Protein AF-A0A956G8F3-F1 (afdb_monomer_lite)

Sequence (338 aa):
MRAVVGALAVAALALSSACKHEGAAQAPGPGAAATKRTAAPTRKPQSSPAEPPKPSYRISAHESAAAALRAVLAAHPDVRVLGFGEYHQKKGAAKVTSAIKRFTSALLPLVNARASDLIVETWVSTGACGKTEQRVAKVVRKTTKRPVTTENEVVTLIKRADKLHVRPHILKMTCKDYEHVRPKGKVDFARFLKLTGDQLLAKIVAVRKDRDALRAKLANAKGNKAARMRAILARKQLVLVYGGALHNDRAPSKEFAAYAYGPRASKAAGEGRYVEVDLFVPEYIEEKGSLVSEEGWFAEFRRRASAQQALLIRRGPGSYAIVFRRSAKKVAPKTGKP

pLDDT: mean 83.39, std 23.31, range [25.03, 98.88]

Radius of gyration: 24.87 Å; chains: 1; bounding box: 90×61×66 Å

Secondary structure (DSSP, 8-state):
--------------------------------------PPP-------PPPPPPPS-EEEEES-HHHHHHHHHHH-TT-SEEEEEE-PPPTTS-SS--HHHHIIIIIHHHHTTTEEEEEEEEE---STTTHHHHHHHHHHHHHH---HHHHHHHHHHHHHHHHTT-EEEEE---HHHHHHT-GGGS--HHHHHHHHHHHHHHHHHHHHHHHHHHHHHHHS--SHHHHHHHHHHHH--EEEEEEEHHHH-SS--TTTTTT--HHHHHHHH-TT-EEEEEEE-HHHHTSTT-GGGGSTTHHHHHHH--SS-EEEEEEETTEEEEEPPPPPP---------

Foldseek 3Di:
DDDDPDDDDDDDDDDDDDDDDDDDDDDDDDDDDDDDDDDDDDDDPPDDPPDPPDALKDKDWAQFLQRLVVVLCVVQVQALEEEEAEDADAPVFDPDDGLLNCCLPRPCLSCLQQAQAEEELAEGDPCPLPVLVVVQVVVCCVVRRHDPVVVVSSVVSCVSCVVSNHHYDYFYADNVLSCQCQDPNHGNVVSVLLVSLVRLLVVLLVVLVVLVVLLVVLVPDDDDVSVVVNVSSVRHSHYYYYYHLLQCDLDDDPVSVSNHCNVVSCVSLDPSHYAYEYEYELRSCPDPPRPNCVDPCNVVCVVPAAQRIWMWMGSHRRYIYIYGHHDPDPPDPPPPDD

Structure (mmCIF, N/CA/C/O backbone):
data_AF-A0A956G8F3-F1
#
_entry.id   AF-A0A956G8F3-F1
#
loop_
_atom_site.group_PDB
_atom_site.id
_atom_site.type_symbol
_atom_site.label_atom_id
_atom_site.label_alt_id
_atom_site.label_comp_id
_atom_site.label_asym_id
_atom_site.label_entity_id
_atom_site.label_seq_id
_atom_site.pdbx_PDB_ins_code
_atom_site.Cartn_x
_atom_site.Cartn_y
_atom_site.Cartn_z
_atom_site.occupancy
_atom_site.B_iso_or_equiv
_atom_site.auth_seq_id
_atom_site.auth_comp_id
_atom_site.auth_asym_id
_atom_site.auth_atom_id
_atom_site.pdbx_PDB_model_num
ATOM 1 N N . MET A 1 1 ? 28.948 0.785 -5.163 1.00 33.12 1 MET A N 1
ATOM 2 C CA . MET A 1 1 ? 28.178 1.811 -4.424 1.00 33.12 1 MET A C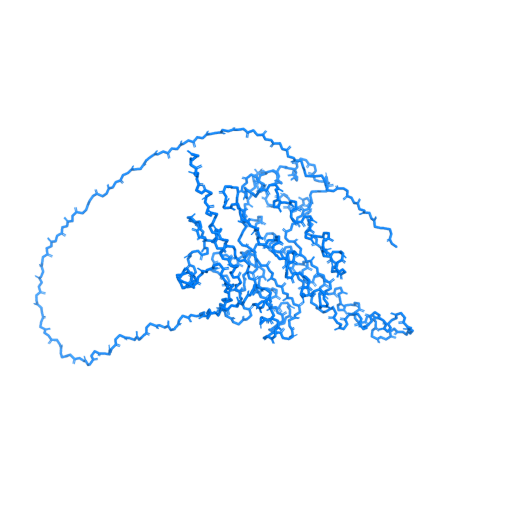A 1
ATOM 3 C C . MET A 1 1 ? 27.934 1.279 -3.023 1.00 33.12 1 MET A C 1
ATOM 5 O O . MET A 1 1 ? 27.190 0.319 -2.880 1.00 33.12 1 MET A O 1
ATOM 9 N N . ARG A 1 2 ? 28.661 1.806 -2.031 1.00 25.75 2 ARG A N 1
ATOM 10 C CA . ARG A 1 2 ? 28.587 1.377 -0.628 1.00 25.75 2 ARG A CA 1
ATOM 11 C C . ARG A 1 2 ? 27.232 1.793 -0.042 1.00 25.75 2 ARG A C 1
ATOM 13 O O . ARG A 1 2 ? 26.853 2.956 -0.147 1.00 25.75 2 ARG A O 1
ATOM 20 N N . ALA A 1 3 ? 26.496 0.833 0.511 1.00 26.59 3 ALA A N 1
ATOM 21 C CA . ALA A 1 3 ? 25.229 1.063 1.190 1.00 26.59 3 ALA A CA 1
ATOM 22 C C . ALA A 1 3 ? 25.504 1.624 2.591 1.00 26.59 3 ALA A C 1
ATOM 24 O O . ALA A 1 3 ? 26.092 0.946 3.428 1.00 26.59 3 ALA A O 1
ATOM 25 N N . VAL A 1 4 ? 25.079 2.861 2.840 1.00 26.20 4 VAL A N 1
ATOM 26 C CA . VAL A 1 4 ? 24.996 3.417 4.193 1.00 26.20 4 VAL A CA 1
ATOM 27 C C . VAL A 1 4 ? 23.716 2.864 4.817 1.00 26.20 4 VAL A C 1
ATOM 29 O O . VAL A 1 4 ? 22.618 3.348 4.547 1.00 26.20 4 VAL A O 1
ATOM 32 N N . VAL A 1 5 ? 23.849 1.798 5.603 1.00 28.44 5 VAL A N 1
ATOM 33 C CA . VAL A 1 5 ? 22.778 1.283 6.462 1.00 28.44 5 VAL A CA 1
ATOM 34 C C . VAL A 1 5 ? 22.802 2.114 7.744 1.00 28.44 5 VAL A C 1
ATOM 36 O O . VAL A 1 5 ? 23.523 1.803 8.685 1.00 28.44 5 VAL A O 1
ATOM 39 N N . GLY A 1 6 ? 22.063 3.224 7.754 1.00 25.39 6 GLY A N 1
ATOM 40 C CA . GLY A 1 6 ? 21.836 4.016 8.963 1.00 25.39 6 GLY A CA 1
ATOM 41 C C . GLY A 1 6 ? 20.879 3.285 9.906 1.00 25.39 6 GLY A C 1
ATOM 42 O O . GLY A 1 6 ? 19.808 2.843 9.486 1.00 25.39 6 GLY A O 1
ATOM 43 N N . ALA A 1 7 ? 21.275 3.137 11.169 1.00 25.70 7 ALA A N 1
ATOM 44 C CA . ALA A 1 7 ? 20.473 2.520 12.216 1.00 25.70 7 ALA A CA 1
ATOM 45 C C . ALA A 1 7 ? 19.149 3.284 12.422 1.00 25.70 7 ALA A C 1
ATOM 47 O O . ALA A 1 7 ? 19.148 4.476 12.724 1.00 25.70 7 ALA A O 1
ATOM 48 N N . LEU A 1 8 ? 18.012 2.594 12.274 1.00 28.05 8 LEU A N 1
ATOM 49 C CA . LEU A 1 8 ? 16.710 3.106 12.705 1.00 28.05 8 LEU A CA 1
ATOM 50 C C . LEU A 1 8 ? 16.617 2.994 14.232 1.00 28.05 8 LEU A C 1
ATOM 52 O O . LEU A 1 8 ? 16.420 1.899 14.757 1.00 28.05 8 LEU A O 1
ATOM 56 N N . ALA A 1 9 ? 16.720 4.119 14.935 1.00 25.03 9 ALA A N 1
ATOM 57 C CA . ALA A 1 9 ? 16.371 4.211 16.347 1.00 25.03 9 ALA A CA 1
ATOM 58 C C . ALA A 1 9 ? 14.919 4.699 16.485 1.00 25.03 9 ALA A C 1
ATOM 60 O O . ALA A 1 9 ? 14.602 5.842 16.156 1.00 25.03 9 ALA A O 1
ATOM 61 N N . VAL A 1 10 ? 14.028 3.834 16.978 1.00 30.06 10 VAL A N 1
ATOM 62 C CA . VAL A 1 10 ? 12.671 4.211 17.404 1.00 30.06 10 VAL A CA 1
ATOM 63 C C . VAL A 1 10 ? 12.701 4.382 18.922 1.00 30.06 10 VAL A C 1
ATOM 65 O O . VAL A 1 10 ? 12.785 3.405 19.660 1.00 30.06 10 VAL A O 1
ATOM 68 N N . ALA A 1 11 ? 12.671 5.628 19.397 1.00 28.22 11 ALA A N 1
ATOM 69 C CA . ALA A 1 11 ? 12.662 5.930 20.827 1.00 28.22 11 ALA A CA 1
ATOM 70 C C . ALA A 1 11 ? 11.240 5.812 21.412 1.00 28.22 11 ALA A C 1
ATOM 72 O O . ALA A 1 11 ? 10.335 6.580 21.060 1.00 28.22 11 ALA A O 1
ATOM 73 N N . ALA A 1 12 ? 11.063 4.863 22.335 1.00 25.83 12 ALA A N 1
ATOM 74 C CA . ALA A 1 12 ? 9.871 4.687 23.157 1.00 25.83 12 ALA A CA 1
ATOM 75 C C . ALA A 1 12 ? 10.047 5.391 24.514 1.00 25.83 12 ALA A C 1
ATOM 77 O O . ALA A 1 12 ? 11.052 5.194 25.185 1.00 25.83 12 ALA A O 1
ATOM 78 N N . LEU A 1 13 ? 9.053 6.178 24.938 1.00 26.88 13 LEU A N 1
ATOM 79 C CA . LEU A 1 13 ? 8.904 6.603 26.333 1.00 26.88 13 LEU A CA 1
ATOM 80 C C . LEU A 1 13 ? 7.419 6.651 26.706 1.00 26.88 13 LEU A C 1
ATOM 82 O O . LEU A 1 13 ? 6.597 7.231 25.988 1.00 26.88 13 LEU A O 1
ATOM 86 N N . ALA A 1 14 ? 7.115 5.987 27.820 1.00 25.67 14 ALA A N 1
ATOM 87 C CA . ALA A 1 14 ? 5.819 5.869 28.473 1.00 25.67 14 ALA A CA 1
ATOM 88 C C . ALA A 1 14 ? 5.569 7.042 29.434 1.00 25.67 14 ALA A C 1
ATOM 90 O O . ALA A 1 14 ? 6.533 7.590 29.955 1.00 25.67 14 ALA A O 1
ATOM 91 N N . LEU A 1 15 ? 4.294 7.398 29.655 1.00 26.00 15 LEU A N 1
ATOM 92 C CA . LEU A 1 15 ? 3.683 7.828 30.932 1.00 26.00 15 LEU A CA 1
ATOM 93 C C . LEU A 1 15 ? 2.222 8.287 30.716 1.00 26.00 15 LEU A C 1
ATOM 95 O O . LEU A 1 15 ? 1.750 8.417 29.584 1.00 26.00 15 LEU A O 1
ATOM 99 N N . SER A 1 16 ? 1.516 8.431 31.832 1.00 25.23 16 SER A N 1
ATOM 100 C CA . SER A 1 16 ? 0.168 7.928 32.128 1.00 25.23 16 SER A CA 1
ATOM 101 C C . SER A 1 16 ? -0.921 9.007 32.251 1.00 25.23 16 SER A C 1
ATOM 103 O O . SER A 1 16 ? -0.603 10.183 32.376 1.00 25.23 16 SER A O 1
ATOM 105 N N . SER A 1 17 ? -2.178 8.534 32.339 1.00 26.34 17 SER A N 1
ATOM 106 C CA . SER A 1 17 ? -3.396 9.201 32.863 1.00 26.34 17 SER A CA 1
ATOM 107 C C . SER A 1 17 ? -3.917 10.437 32.122 1.00 26.34 17 SER A C 1
ATOM 109 O O . SER A 1 17 ? -3.195 11.110 31.402 1.00 26.34 17 SER A O 1
ATOM 111 N N . ALA A 1 18 ? -5.163 10.872 32.273 1.00 26.77 18 ALA A N 1
ATOM 112 C CA . ALA A 1 18 ? -6.496 10.308 32.513 1.00 26.77 18 ALA A CA 1
ATOM 113 C C . ALA A 1 18 ? -7.410 11.547 32.402 1.00 26.77 18 ALA A C 1
ATOM 115 O O . ALA A 1 18 ? -6.983 12.614 32.826 1.00 26.77 18 ALA A O 1
ATOM 116 N N . CYS A 1 19 ? -8.607 11.441 31.823 1.00 26.59 19 CYS A N 1
ATOM 117 C CA . CYS A 1 19 ? -9.780 12.217 32.249 1.00 26.59 19 CYS A CA 1
ATOM 118 C C . CYS A 1 19 ? -11.020 11.742 31.488 1.00 26.59 19 CYS A C 1
ATOM 120 O O . CYS A 1 19 ? -11.014 11.604 30.263 1.00 26.59 19 CYS A O 1
ATOM 122 N N . LYS A 1 20 ? -12.048 11.449 32.281 1.00 28.28 20 LYS A N 1
ATOM 123 C CA . LYS A 1 20 ? -13.424 11.117 31.915 1.00 28.28 20 LYS A CA 1
ATOM 124 C C . LYS A 1 20 ? -14.200 12.403 31.605 1.00 28.28 20 LYS A C 1
ATOM 126 O O . LYS A 1 20 ? -13.849 13.445 32.144 1.00 28.28 20 LYS A O 1
ATOM 131 N N . HIS A 1 21 ? -15.287 12.284 30.843 1.00 29.56 21 HIS A N 1
ATOM 132 C CA . HIS A 1 21 ? -16.558 12.931 31.189 1.00 29.56 21 HIS A CA 1
ATOM 133 C C . HIS A 1 21 ? -17.749 12.218 30.515 1.00 29.56 21 HIS A C 1
ATOM 135 O O . HIS A 1 21 ? -17.788 12.070 29.294 1.00 29.56 21 HIS A O 1
ATOM 141 N N . GLU A 1 22 ? -18.671 11.745 31.361 1.00 26.67 22 GLU A N 1
ATOM 142 C CA . GLU A 1 22 ? -20.114 11.492 31.143 1.00 26.67 22 GLU A CA 1
ATOM 143 C C . GLU A 1 22 ? -20.870 12.850 31.091 1.00 26.67 22 GLU A C 1
ATOM 145 O O . GLU A 1 22 ? -20.273 13.856 31.471 1.00 26.67 22 GLU A O 1
ATOM 150 N N . GLY A 1 23 ? -22.132 13.031 30.666 1.00 27.61 23 GLY A N 1
ATOM 151 C CA . GLY A 1 23 ? -23.282 12.157 30.357 1.00 27.61 23 GLY A CA 1
ATOM 152 C C . GLY A 1 23 ? -24.266 12.851 29.369 1.00 27.61 23 GLY A C 1
ATOM 153 O O . GLY A 1 23 ? -23.994 13.967 28.939 1.00 27.61 23 GLY A O 1
ATOM 154 N N . ALA A 1 24 ? -25.219 12.125 28.753 1.00 27.94 24 ALA A N 1
ATOM 155 C CA . ALA A 1 24 ? -26.674 12.036 29.067 1.00 27.94 24 ALA A CA 1
ATOM 156 C C . ALA A 1 24 ? -27.443 13.386 28.936 1.00 27.94 24 ALA A C 1
ATOM 158 O O . ALA A 1 24 ? -26.951 14.394 29.412 1.00 27.94 24 ALA A O 1
ATOM 159 N N . ALA A 1 25 ? -28.629 13.529 28.319 1.00 29.95 25 ALA A N 1
ATOM 160 C CA . ALA A 1 25 ? -29.829 12.684 28.351 1.00 29.95 25 ALA A CA 1
ATOM 161 C C . ALA A 1 25 ? -30.845 12.981 27.199 1.00 29.95 25 ALA A C 1
ATOM 163 O O . ALA A 1 25 ? -30.563 13.737 26.274 1.00 29.95 25 ALA A O 1
ATOM 164 N N . GLN A 1 26 ? -31.998 12.302 27.283 1.00 28.11 26 GLN A N 1
ATOM 165 C CA . GLN A 1 26 ? -33.061 11.998 26.307 1.00 28.11 26 GLN A CA 1
ATOM 166 C C . GLN A 1 26 ? -34.172 13.059 26.093 1.00 28.11 26 GLN A C 1
ATOM 168 O O . GLN A 1 26 ? -34.247 14.061 26.793 1.00 28.11 26 GLN A O 1
ATOM 173 N N . ALA A 1 27 ? -35.028 12.746 25.103 1.00 35.25 27 ALA A N 1
ATOM 174 C CA . ALA A 1 27 ? -36.222 13.418 24.553 1.00 35.25 27 ALA A CA 1
ATOM 175 C C . ALA A 1 27 ? -37.415 13.598 25.533 1.00 35.25 27 ALA A C 1
ATOM 177 O O . ALA A 1 27 ? -37.313 13.151 26.675 1.00 35.25 27 ALA A O 1
ATOM 178 N N . PRO A 1 28 ? -38.554 14.209 25.112 1.00 34.91 28 PRO A N 1
ATOM 179 C CA . PRO A 1 28 ? -39.607 13.462 24.381 1.00 34.91 28 PRO A CA 1
ATOM 180 C C . PRO A 1 28 ? -40.430 14.281 23.338 1.00 34.91 28 PRO A C 1
ATOM 182 O O . PRO A 1 28 ? -40.434 15.507 23.346 1.00 34.91 28 PRO A O 1
ATOM 185 N N . GLY A 1 29 ? -41.146 13.590 22.433 1.00 28.67 29 GLY A N 1
ATOM 186 C CA . GLY A 1 29 ? -42.326 14.126 21.705 1.00 28.67 29 GLY A CA 1
ATOM 187 C C . GLY A 1 29 ? -43.621 13.858 22.501 1.00 28.67 29 GLY A C 1
ATOM 188 O O . GLY A 1 29 ? -43.499 13.590 23.696 1.00 28.67 29 GLY A O 1
ATOM 189 N N . PRO A 1 30 ? -44.838 13.778 21.911 1.00 48.78 30 PRO A N 1
ATOM 190 C CA . PRO A 1 30 ? -45.306 14.088 20.549 1.00 48.78 30 PRO A CA 1
ATOM 191 C C . PRO A 1 30 ? -46.568 15.006 20.541 1.00 48.78 30 PRO A C 1
ATOM 193 O O . PRO A 1 30 ? -47.075 15.391 21.589 1.00 48.78 30 PRO A O 1
ATOM 196 N N . GLY A 1 31 ? -47.133 15.320 19.366 1.00 30.66 31 GLY A N 1
ATOM 197 C CA . GLY A 1 31 ? -48.443 15.985 19.263 1.00 30.66 31 GLY A CA 1
ATOM 198 C C . GLY A 1 31 ? -49.054 15.895 17.863 1.00 30.66 31 GLY A C 1
ATOM 199 O O . GLY A 1 31 ? -48.459 16.358 16.894 1.00 30.66 31 GLY A O 1
ATOM 200 N N . ALA A 1 32 ? -50.228 15.271 17.768 1.00 32.72 32 ALA A N 1
ATOM 201 C CA . ALA A 1 32 ? -51.021 15.063 16.557 1.00 32.72 32 ALA A CA 1
ATOM 202 C C . ALA A 1 32 ? -52.203 16.047 16.484 1.00 32.72 32 ALA A C 1
ATOM 204 O O . ALA A 1 32 ? -52.777 16.375 17.518 1.00 32.72 32 ALA A O 1
ATOM 205 N N . ALA A 1 33 ? -52.620 16.442 15.274 1.00 33.91 33 ALA A N 1
ATOM 206 C CA . ALA A 1 33 ? -53.975 16.928 14.975 1.00 33.91 33 ALA A CA 1
ATOM 207 C C . ALA A 1 33 ? -54.274 16.825 13.464 1.00 33.91 33 ALA A C 1
ATOM 209 O O . ALA A 1 33 ? -53.368 16.784 12.635 1.00 33.91 33 ALA A O 1
ATOM 210 N N . ALA A 1 34 ? -55.559 16.722 13.129 1.00 32.03 34 ALA A N 1
ATOM 211 C CA . ALA A 1 34 ? -56.089 15.983 11.990 1.00 32.03 34 ALA A CA 1
ATOM 212 C C . ALA A 1 34 ? -56.670 16.829 10.831 1.00 32.03 34 ALA A C 1
ATOM 214 O O . ALA A 1 34 ? -57.204 17.914 11.027 1.00 32.03 34 ALA A O 1
ATOM 215 N N . THR A 1 35 ? -56.618 16.215 9.640 1.00 33.47 35 THR A N 1
ATOM 216 C CA . THR A 1 35 ? -57.573 16.180 8.501 1.00 33.47 35 THR A CA 1
ATOM 217 C C . THR A 1 35 ? -58.253 17.442 7.940 1.00 33.47 35 THR A C 1
ATOM 219 O O . THR A 1 35 ? -59.125 18.033 8.568 1.00 33.47 35 THR A O 1
ATOM 222 N N . LYS A 1 36 ? -58.096 17.629 6.616 1.00 32.62 36 LYS A N 1
ATOM 223 C CA . LYS A 1 36 ? -59.195 17.977 5.691 1.00 32.62 36 LYS A CA 1
ATOM 224 C C . LYS A 1 36 ? -59.144 17.065 4.453 1.00 32.62 36 LYS A C 1
ATOM 226 O O . LYS A 1 36 ? -58.097 16.924 3.832 1.00 32.62 36 LYS A O 1
ATOM 231 N N . ARG A 1 37 ? -60.280 16.424 4.137 1.00 37.50 37 ARG A N 1
ATOM 232 C CA . ARG A 1 37 ? -60.536 15.618 2.926 1.00 37.50 37 ARG A CA 1
ATOM 233 C C . ARG A 1 37 ? -60.780 16.551 1.739 1.00 37.50 37 ARG A C 1
ATOM 235 O O . ARG A 1 37 ? -61.660 17.402 1.816 1.00 37.50 37 ARG A O 1
ATOM 242 N N . THR A 1 38 ? -60.089 16.310 0.634 1.00 35.66 38 THR A N 1
ATOM 243 C CA . THR A 1 38 ? -60.444 16.808 -0.701 1.00 35.66 38 THR A CA 1
ATOM 244 C C . THR A 1 38 ? -60.369 15.662 -1.708 1.00 35.66 38 THR A C 1
ATOM 246 O O . THR A 1 38 ? -59.658 14.679 -1.508 1.00 35.66 38 THR A O 1
ATOM 249 N N . ALA A 1 39 ? -61.223 15.765 -2.723 1.00 39.97 39 ALA A N 1
ATOM 250 C CA . ALA A 1 39 ? -61.672 14.705 -3.614 1.00 39.97 39 ALA A CA 1
ATOM 251 C C . ALA A 1 39 ? -60.567 14.004 -4.427 1.00 39.97 39 ALA A C 1
ATOM 253 O O . ALA A 1 39 ? -59.521 14.570 -4.738 1.00 39.97 39 ALA A O 1
ATOM 254 N N . ALA A 1 40 ? -60.851 12.746 -4.770 1.00 42.97 40 ALA A N 1
ATOM 255 C CA . ALA A 1 40 ? -59.963 11.809 -5.444 1.00 42.97 40 ALA A CA 1
ATOM 256 C C . ALA A 1 40 ? -59.677 12.187 -6.910 1.00 42.97 40 ALA A C 1
ATOM 258 O O . ALA A 1 40 ? -60.621 12.335 -7.688 1.00 42.97 40 ALA A O 1
ATOM 259 N N . PRO A 1 41 ? -58.402 12.229 -7.335 1.00 44.22 41 PRO A N 1
ATOM 260 C CA . PRO A 1 41 ? -58.041 12.129 -8.736 1.00 44.22 41 PRO A CA 1
ATOM 261 C C . PRO A 1 41 ? -57.797 10.662 -9.125 1.00 44.22 41 PRO A C 1
ATOM 263 O O . PRO A 1 41 ? -57.210 9.870 -8.386 1.00 44.22 41 PRO A O 1
ATOM 266 N N . THR A 1 42 ? -58.264 10.315 -10.319 1.00 45.69 42 THR A N 1
ATOM 267 C CA . THR A 1 42 ? -58.104 9.037 -11.026 1.00 45.69 42 THR A CA 1
ATOM 268 C C . THR A 1 42 ? -56.708 8.417 -10.879 1.00 45.69 42 THR A C 1
ATOM 270 O O . THR A 1 42 ? -55.690 9.019 -11.231 1.00 45.69 42 THR A O 1
ATOM 273 N N . ARG A 1 43 ? -56.678 7.177 -10.374 1.00 40.31 43 ARG A N 1
ATOM 274 C CA . ARG A 1 43 ? -55.481 6.379 -10.072 1.00 40.31 43 ARG A CA 1
ATOM 275 C C . ARG A 1 43 ? -54.767 5.976 -11.369 1.00 40.31 43 ARG A C 1
ATOM 277 O O . ARG A 1 43 ? -55.205 5.062 -12.061 1.00 40.31 43 ARG A O 1
ATOM 284 N N . LYS A 1 44 ? -53.651 6.640 -11.688 1.00 46.81 44 LYS A N 1
ATOM 285 C CA . LYS A 1 44 ? -52.666 6.116 -12.651 1.00 46.81 44 LYS A CA 1
ATOM 286 C C . LYS A 1 44 ? -52.127 4.766 -12.142 1.00 46.81 44 LYS A C 1
ATOM 288 O O . LYS A 1 44 ? -52.046 4.592 -10.922 1.00 46.81 44 LYS A O 1
ATOM 293 N N . PRO A 1 45 ? -51.743 3.827 -13.030 1.00 43.62 45 PRO A N 1
ATOM 294 C CA . PRO A 1 45 ? -51.163 2.553 -12.619 1.00 43.62 45 PRO A CA 1
ATOM 295 C C . PRO A 1 45 ? -49.966 2.823 -11.707 1.00 43.62 45 PRO A C 1
ATOM 297 O O . PRO A 1 45 ? -49.024 3.510 -12.104 1.00 43.62 45 PRO A O 1
ATOM 300 N N . GLN A 1 46 ? -50.024 2.333 -10.467 1.00 42.25 46 GLN A N 1
ATOM 301 C CA . GLN A 1 46 ? -48.872 2.356 -9.576 1.00 42.25 46 GLN A CA 1
ATOM 302 C C . GLN A 1 46 ? -47.806 1.473 -10.215 1.00 42.25 46 GLN A C 1
ATOM 304 O O . GLN A 1 46 ? -47.942 0.251 -10.235 1.00 42.25 46 GLN A O 1
ATOM 309 N N . SER A 1 47 ? -46.761 2.097 -10.757 1.00 46.94 47 SER A N 1
ATOM 310 C CA . SER A 1 47 ? -45.527 1.397 -11.078 1.00 46.94 47 SER A CA 1
ATOM 311 C C . SER A 1 47 ? -45.077 0.680 -9.811 1.00 46.94 47 SER A C 1
ATOM 313 O O . SER A 1 47 ? -44.923 1.324 -8.767 1.00 46.94 47 SER A O 1
ATOM 315 N N . SER A 1 48 ? -44.903 -0.638 -9.891 1.00 45.69 48 SER A N 1
ATOM 316 C CA . SER A 1 48 ? -44.267 -1.428 -8.840 1.00 45.69 48 SER A CA 1
ATOM 317 C C . SER A 1 48 ? -43.009 -0.706 -8.344 1.00 45.69 48 SER A C 1
ATOM 319 O O . SER A 1 48 ? -42.316 -0.102 -9.171 1.00 45.69 48 SER A O 1
ATOM 321 N N . PRO A 1 49 ? -42.702 -0.726 -7.030 1.00 51.94 49 PRO A N 1
ATOM 322 C CA . PRO A 1 49 ? -41.466 -0.146 -6.526 1.00 51.94 49 PRO A CA 1
ATOM 323 C C . PRO A 1 49 ? -40.310 -0.687 -7.359 1.00 51.94 49 PRO A C 1
ATOM 325 O O . PRO A 1 49 ? -40.146 -1.904 -7.458 1.00 51.94 49 PRO A O 1
ATOM 328 N N . ALA A 1 50 ? -39.575 0.214 -8.014 1.00 50.06 50 ALA A N 1
ATOM 329 C CA . ALA A 1 50 ? -38.394 -0.159 -8.767 1.00 50.06 50 ALA A CA 1
ATOM 330 C C . ALA A 1 50 ? -37.501 -0.993 -7.844 1.00 50.06 50 ALA A C 1
ATOM 332 O O . ALA A 1 50 ? -37.224 -0.583 -6.712 1.00 50.06 50 ALA A O 1
ATOM 333 N N . GLU A 1 51 ? -37.113 -2.179 -8.313 1.00 45.25 51 GLU A N 1
ATOM 334 C CA . GLU A 1 51 ? -36.164 -3.035 -7.612 1.00 45.25 51 GLU A CA 1
ATOM 335 C C . GLU A 1 51 ? -34.958 -2.169 -7.209 1.00 45.25 51 GLU A C 1
ATOM 337 O O . GLU A 1 51 ? -34.458 -1.407 -8.049 1.00 45.25 51 GLU A O 1
ATOM 342 N N . PRO A 1 52 ? -34.526 -2.192 -5.932 1.00 49.22 52 PRO A N 1
ATOM 343 C CA . PRO A 1 52 ? -33.436 -1.340 -5.487 1.00 49.22 52 PRO A CA 1
ATOM 344 C C . PRO A 1 52 ? -32.223 -1.570 -6.396 1.00 49.22 52 PRO A C 1
ATOM 346 O O . PRO A 1 52 ? -31.927 -2.721 -6.735 1.00 49.22 52 PRO A O 1
ATOM 349 N N . PRO A 1 53 ? -31.529 -0.499 -6.826 1.00 53.53 53 PRO A N 1
ATOM 350 C CA . PRO A 1 53 ? -30.423 -0.623 -7.760 1.00 53.53 53 PRO A CA 1
ATOM 351 C C . PRO A 1 53 ? -29.425 -1.652 -7.231 1.00 53.53 53 PRO A C 1
ATOM 353 O O . PRO A 1 53 ? -29.023 -1.601 -6.065 1.00 53.53 53 PRO A O 1
ATOM 356 N N . LYS A 1 54 ? -29.060 -2.612 -8.092 1.00 56.84 54 LYS A N 1
ATOM 357 C CA . LYS A 1 54 ? -28.116 -3.682 -7.752 1.00 56.84 54 LYS A CA 1
ATOM 358 C C . LYS A 1 54 ? -26.879 -3.076 -7.079 1.00 56.84 54 LYS A C 1
ATOM 360 O O . LYS A 1 54 ? -26.368 -2.068 -7.574 1.00 56.84 54 LYS A O 1
ATOM 365 N N . PRO A 1 55 ? -26.379 -3.677 -5.985 1.00 58.06 55 PRO A N 1
ATOM 366 C CA . PRO A 1 55 ? -25.221 -3.145 -5.288 1.00 58.06 55 PRO A CA 1
ATOM 367 C C . PRO A 1 55 ? -24.045 -2.969 -6.255 1.00 58.06 55 PRO A C 1
ATOM 369 O O . PRO A 1 55 ? -23.741 -3.851 -7.058 1.00 58.06 55 PRO A O 1
ATOM 372 N N . SER A 1 56 ? -23.366 -1.826 -6.156 1.00 83.50 56 SER A N 1
ATOM 373 C CA . SER A 1 56 ? -22.218 -1.428 -6.987 1.00 83.50 56 SER A CA 1
ATOM 374 C C . SER A 1 56 ? -20.959 -2.283 -6.772 1.00 83.50 56 SER A C 1
ATOM 376 O O . SER A 1 56 ? -19.898 -1.982 -7.317 1.00 83.50 56 SER A O 1
ATOM 378 N N . TYR A 1 57 ? -21.064 -3.372 -6.007 1.00 94.31 57 TYR A N 1
ATOM 379 C CA . TYR A 1 57 ? -19.972 -4.256 -5.631 1.00 94.31 57 TYR A CA 1
ATOM 380 C C . TYR A 1 57 ? -20.300 -5.728 -5.896 1.00 94.31 57 TYR A C 1
ATOM 382 O O . TYR A 1 57 ? -21.451 -6.132 -6.046 1.00 94.31 57 TYR A O 1
ATOM 390 N N . ARG A 1 58 ? -19.259 -6.566 -5.918 1.00 96.31 58 ARG A N 1
ATOM 391 C CA . ARG A 1 58 ? -19.389 -8.031 -5.937 1.00 96.31 58 ARG A CA 1
ATOM 392 C C . ARG A 1 58 ? -18.493 -8.651 -4.882 1.00 96.31 58 ARG A C 1
ATOM 394 O O . ARG A 1 58 ? -17.324 -8.282 -4.794 1.00 96.31 58 ARG A O 1
ATOM 401 N N . ILE A 1 59 ? -19.017 -9.621 -4.136 1.00 97.62 59 ILE A N 1
ATOM 402 C CA . ILE A 1 59 ? -18.248 -10.397 -3.159 1.00 97.62 59 ILE A CA 1
ATOM 403 C C . ILE A 1 59 ? -18.075 -11.822 -3.677 1.00 97.62 59 ILE A C 1
ATOM 405 O O . ILE A 1 59 ? -19.042 -12.493 -4.024 1.00 97.62 59 ILE A O 1
ATOM 409 N N . SER A 1 60 ? -16.831 -12.286 -3.704 1.00 97.81 60 SER A N 1
ATOM 410 C CA . SER A 1 60 ? -16.473 -13.676 -3.987 1.00 97.81 60 SER A CA 1
ATOM 411 C C . SER A 1 60 ? -15.621 -14.214 -2.852 1.00 97.81 60 SER A C 1
ATOM 413 O O . SER A 1 60 ? -14.877 -13.463 -2.217 1.00 97.81 60 SER A O 1
ATOM 415 N N . ALA A 1 61 ? -15.744 -15.503 -2.574 1.00 98.19 61 ALA A N 1
ATOM 416 C CA . ALA A 1 61 ? -14.976 -16.134 -1.523 1.00 98.19 61 ALA A CA 1
ATOM 417 C C . ALA A 1 61 ? -13.827 -16.954 -2.104 1.00 98.19 61 ALA A C 1
ATOM 419 O O . ALA A 1 61 ? -13.932 -17.510 -3.193 1.00 98.19 61 ALA A O 1
ATOM 420 N N . HIS A 1 62 ? -12.711 -16.968 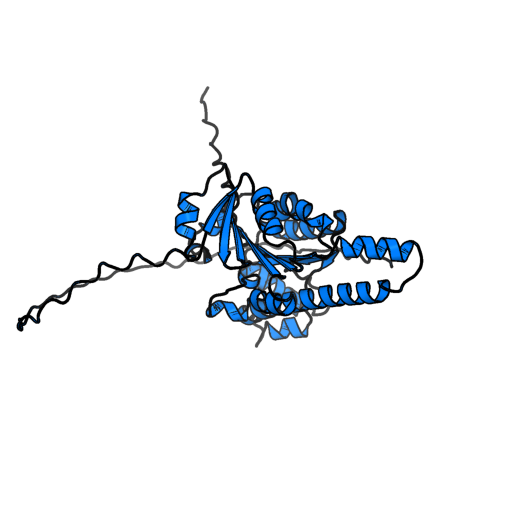-1.385 1.00 98.38 62 HIS A N 1
ATOM 421 C CA . HIS A 1 62 ? -11.451 -17.546 -1.830 1.00 98.38 62 HIS A CA 1
ATOM 422 C C . HIS A 1 62 ? -10.829 -18.346 -0.699 1.00 98.38 62 HIS A C 1
ATOM 424 O O . HIS A 1 62 ? -10.881 -17.946 0.469 1.00 98.38 62 HIS A O 1
ATOM 430 N N . GLU A 1 63 ? -10.135 -19.426 -1.045 1.00 97.44 63 GLU A N 1
ATOM 431 C CA . GLU A 1 63 ? -9.455 -20.260 -0.052 1.00 97.44 63 GLU A CA 1
ATOM 432 C C . GLU A 1 63 ? -8.378 -19.485 0.714 1.00 97.44 63 GLU A C 1
ATOM 434 O O . GLU A 1 63 ? -7.950 -19.888 1.780 1.00 97.44 63 GLU A O 1
ATOM 439 N N . SER A 1 64 ? -7.882 -18.359 0.210 1.00 97.81 64 SER A N 1
ATOM 440 C CA . SER A 1 64 ? -6.936 -17.530 0.951 1.00 97.81 64 SER A CA 1
ATOM 441 C C . SER A 1 64 ? -6.876 -16.120 0.385 1.00 97.81 64 SER A C 1
ATOM 443 O O . SER A 1 64 ? -7.277 -15.871 -0.750 1.00 97.81 64 SER A O 1
ATOM 445 N N . ALA A 1 65 ? -6.289 -15.196 1.149 1.00 98.25 65 ALA A N 1
ATOM 446 C CA . ALA A 1 65 ? -5.942 -13.875 0.627 1.00 98.25 65 ALA A CA 1
ATOM 447 C C . ALA A 1 65 ? -4.963 -13.965 -0.560 1.00 98.25 65 ALA A C 1
ATOM 449 O O . ALA A 1 65 ? -5.006 -13.133 -1.459 1.00 98.25 65 ALA A O 1
ATOM 450 N N . ALA A 1 66 ? -4.113 -14.998 -0.591 1.00 98.44 66 ALA A N 1
ATOM 451 C CA . ALA A 1 66 ? -3.227 -15.279 -1.714 1.00 98.44 66 ALA A CA 1
ATOM 452 C C . ALA A 1 66 ? -4.010 -15.654 -2.982 1.00 98.44 66 ALA A C 1
ATOM 454 O O . ALA A 1 66 ? -3.722 -15.124 -4.052 1.00 98.44 66 ALA A O 1
ATOM 455 N N . ALA A 1 67 ? -5.014 -16.529 -2.865 1.00 98.56 67 ALA A N 1
ATOM 456 C CA . ALA A 1 67 ? -5.901 -16.885 -3.974 1.00 98.56 67 ALA A CA 1
ATOM 457 C C . ALA A 1 67 ? -6.705 -15.669 -4.469 1.00 98.56 67 ALA A C 1
ATOM 459 O O . ALA A 1 67 ? -6.710 -15.394 -5.668 1.00 98.56 67 ALA A O 1
ATOM 460 N N . ALA A 1 68 ? -7.253 -14.869 -3.548 1.00 98.75 68 ALA A N 1
ATOM 461 C CA . ALA A 1 68 ? -7.930 -13.617 -3.880 1.00 98.75 68 ALA A CA 1
ATOM 462 C C . ALA A 1 68 ? -7.012 -12.645 -4.645 1.00 98.75 68 ALA A C 1
ATOM 464 O O . ALA A 1 68 ? -7.400 -12.110 -5.682 1.00 98.75 68 ALA A O 1
ATOM 465 N N . LEU A 1 69 ? -5.767 -12.453 -4.188 1.00 98.75 69 LEU A N 1
ATOM 466 C CA . LEU A 1 69 ? -4.808 -11.589 -4.878 1.00 98.75 69 LEU A CA 1
ATOM 467 C C . LEU A 1 69 ? -4.430 -12.136 -6.263 1.00 98.75 69 LEU A C 1
ATOM 469 O O . LEU A 1 69 ? -4.303 -11.356 -7.202 1.00 98.75 69 LEU A O 1
ATOM 473 N N . ARG A 1 70 ? -4.286 -13.458 -6.429 1.00 98.62 70 ARG A N 1
ATOM 474 C CA . ARG A 1 70 ? -4.059 -14.059 -7.756 1.00 98.62 70 ARG A CA 1
ATOM 475 C C . ARG A 1 70 ? -5.215 -13.776 -8.710 1.00 98.62 70 ARG A C 1
ATOM 477 O O . ARG A 1 70 ? -4.949 -13.429 -9.855 1.00 98.62 70 ARG A O 1
ATOM 484 N N . ALA A 1 71 ? -6.461 -13.853 -8.241 1.00 98.62 71 ALA A N 1
ATOM 485 C CA . ALA A 1 71 ? -7.627 -13.504 -9.052 1.00 98.62 71 ALA A CA 1
ATOM 486 C C . ALA A 1 71 ? -7.588 -12.032 -9.503 1.00 98.62 71 ALA A C 1
ATOM 488 O O . ALA A 1 71 ? -7.836 -11.741 -10.672 1.00 98.62 71 ALA A O 1
ATOM 489 N N . VAL A 1 72 ? -7.187 -11.109 -8.617 1.00 98.56 72 VAL A N 1
ATOM 490 C CA . VAL A 1 72 ? -6.965 -9.700 -8.989 1.00 98.56 72 VAL A CA 1
ATOM 491 C C . VAL A 1 72 ? -5.854 -9.578 -10.036 1.00 98.56 72 VAL A C 1
ATOM 493 O O . VAL A 1 72 ? -6.045 -8.936 -11.060 1.00 98.56 72 VAL A O 1
ATOM 496 N N . LEU A 1 73 ? -4.701 -10.215 -9.835 1.00 98.06 73 LEU A N 1
ATOM 497 C CA . LEU A 1 73 ? -3.579 -10.130 -10.779 1.00 98.06 73 LEU A CA 1
ATOM 498 C C . LEU A 1 73 ? -3.909 -10.728 -12.154 1.00 98.06 73 LEU A C 1
ATOM 500 O O . LEU A 1 73 ? -3.439 -10.203 -13.161 1.00 98.06 73 LEU A O 1
ATOM 504 N N . ALA A 1 74 ? -4.705 -11.799 -12.198 1.00 97.94 74 ALA A N 1
ATOM 505 C CA . ALA A 1 74 ? -5.169 -12.418 -13.437 1.00 97.94 74 ALA A CA 1
ATOM 506 C C . ALA A 1 74 ? -6.142 -11.509 -14.204 1.00 97.94 74 ALA A C 1
ATOM 508 O O . ALA A 1 74 ? -6.063 -11.424 -15.424 1.00 97.94 74 ALA A O 1
ATOM 509 N N . ALA A 1 75 ? -7.008 -10.780 -13.493 1.00 97.88 75 ALA A N 1
ATOM 510 C CA . ALA A 1 75 ? -7.915 -9.803 -14.094 1.00 97.88 75 ALA A CA 1
ATOM 511 C C . ALA A 1 75 ? -7.207 -8.522 -14.582 1.00 97.88 75 ALA A C 1
ATOM 513 O O . ALA A 1 75 ? -7.794 -7.757 -15.343 1.00 97.88 75 ALA A O 1
ATOM 514 N N . HIS A 1 76 ? -5.966 -8.276 -14.141 1.00 97.44 76 HIS A N 1
ATOM 515 C CA . HIS A 1 76 ? -5.177 -7.083 -14.475 1.00 97.44 76 HIS A CA 1
ATOM 516 C C . HIS A 1 76 ? -3.765 -7.465 -14.948 1.00 97.44 76 HIS A C 1
ATOM 518 O O . HIS A 1 76 ? -2.777 -7.125 -14.283 1.00 97.44 76 HIS A O 1
ATOM 524 N N . PRO A 1 77 ? -3.624 -8.160 -16.096 1.00 95.44 77 PRO A N 1
ATOM 525 C CA . PRO A 1 77 ? -2.317 -8.585 -16.600 1.00 95.44 77 PRO A CA 1
ATOM 526 C C . PRO A 1 77 ? -1.381 -7.390 -16.825 1.00 95.44 77 PRO A C 1
ATOM 528 O O . PRO A 1 77 ? -0.182 -7.488 -16.556 1.00 95.44 77 PRO A O 1
ATOM 531 N N . ASP A 1 78 ? -1.944 -6.235 -17.189 1.00 95.44 78 ASP A N 1
ATOM 532 C CA . ASP A 1 78 ? -1.214 -5.007 -17.482 1.00 95.44 78 ASP A CA 1
ATOM 533 C C . ASP A 1 78 ? -0.978 -4.062 -16.301 1.00 95.44 78 ASP A C 1
ATOM 535 O O . ASP A 1 78 ? -0.446 -2.961 -16.487 1.00 95.44 78 ASP A O 1
ATOM 539 N N . VAL A 1 79 ? -1.288 -4.472 -15.072 1.00 97.75 79 VAL A N 1
ATOM 540 C CA . VAL A 1 79 ? -1.006 -3.635 -13.901 1.00 97.75 79 VAL A CA 1
ATOM 541 C C . VAL A 1 79 ? 0.479 -3.245 -13.839 1.00 97.75 79 VAL A C 1
ATOM 543 O O . VAL A 1 79 ? 1.379 -4.086 -13.935 1.00 97.75 79 VAL A O 1
ATOM 546 N N . ARG A 1 80 ? 0.744 -1.942 -13.695 1.00 97.50 80 ARG A N 1
ATOM 547 C CA . ARG A 1 80 ? 2.090 -1.366 -13.520 1.00 97.50 80 ARG A CA 1
ATOM 548 C C . ARG A 1 80 ? 2.283 -0.758 -12.137 1.00 97.50 80 ARG A C 1
ATOM 550 O O . ARG A 1 80 ? 3.416 -0.676 -11.668 1.00 97.50 80 ARG A O 1
ATOM 557 N N . VAL A 1 81 ? 1.195 -0.379 -11.469 1.00 98.69 81 VAL A N 1
ATOM 558 C CA . VAL A 1 81 ? 1.192 0.065 -10.074 1.00 98.69 81 VAL A CA 1
ATOM 559 C C . VAL A 1 81 ? 0.101 -0.684 -9.316 1.00 98.69 81 VAL A C 1
ATOM 561 O O . VAL A 1 81 ? -1.059 -0.650 -9.717 1.00 98.69 81 VAL A O 1
ATOM 564 N N . LEU A 1 82 ? 0.473 -1.349 -8.226 1.00 98.75 82 LEU A N 1
ATOM 565 C CA . LEU A 1 82 ? -0.460 -2.042 -7.339 1.00 98.75 82 LEU A CA 1
ATOM 566 C C . LEU A 1 82 ? -0.371 -1.422 -5.947 1.00 98.75 82 LEU A C 1
ATOM 568 O O . LEU A 1 82 ? 0.651 -1.551 -5.268 1.00 98.75 82 LEU A O 1
ATOM 572 N N . GLY A 1 83 ? -1.422 -0.702 -5.566 1.00 98.69 83 GLY A N 1
ATOM 573 C CA . GLY A 1 83 ? -1.518 -0.035 -4.277 1.00 98.69 83 GLY A CA 1
ATOM 574 C C . GLY A 1 83 ? -2.239 -0.902 -3.254 1.00 98.69 83 GLY A C 1
ATOM 575 O O . GLY A 1 83 ? -3.365 -1.335 -3.489 1.00 98.69 83 GLY A O 1
ATOM 576 N N . PHE A 1 84 ? -1.581 -1.149 -2.127 1.00 98.81 84 PHE A N 1
ATOM 577 C CA . PHE A 1 84 ? -2.123 -1.853 -0.977 1.00 98.81 84 PHE A CA 1
ATOM 578 C C . PHE A 1 84 ? -2.421 -0.872 0.149 1.00 98.81 84 PHE A C 1
ATOM 580 O O . PHE A 1 84 ? -1.506 -0.281 0.728 1.00 98.81 84 PHE A O 1
ATOM 587 N N . GLY A 1 85 ? -3.699 -0.722 0.465 1.00 98.12 85 GLY A N 1
ATOM 588 C CA . GLY A 1 85 ? -4.162 0.026 1.621 1.00 98.12 85 GLY A CA 1
ATOM 589 C C . GLY A 1 85 ? -4.444 -0.905 2.790 1.00 98.12 85 GLY A C 1
ATOM 590 O O . GLY A 1 85 ? -4.821 -2.053 2.596 1.00 98.12 85 GLY A O 1
ATOM 591 N N . GLU A 1 86 ? -4.292 -0.442 4.022 1.00 96.12 86 GLU A N 1
ATOM 592 C CA . GLU A 1 86 ? -4.807 -1.142 5.199 1.00 96.12 86 GLU A CA 1
ATOM 593 C C . GLU A 1 86 ? -5.669 -0.208 6.049 1.00 96.12 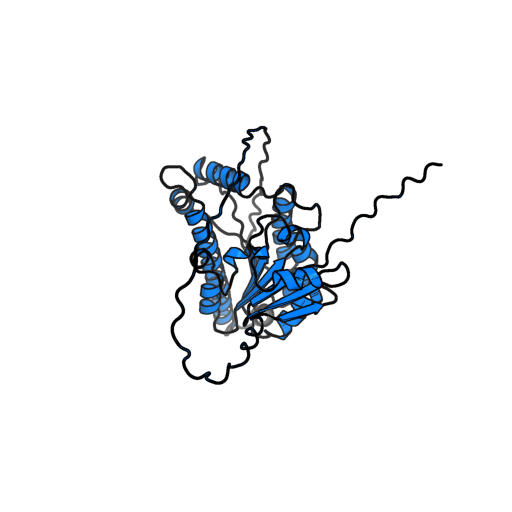86 GLU A C 1
ATOM 595 O O . GLU A 1 86 ? -5.437 1.003 6.113 1.00 96.12 86 GLU A O 1
ATOM 600 N N . TYR A 1 87 ? -6.631 -0.788 6.766 1.00 94.50 87 TYR A N 1
ATOM 601 C CA . TYR A 1 87 ? -7.168 -0.143 7.959 1.00 94.50 87 TYR A CA 1
ATOM 602 C C . TYR A 1 87 ? -6.182 -0.382 9.109 1.00 94.50 87 TYR A C 1
ATOM 604 O O . TYR A 1 87 ? -5.957 -1.526 9.520 1.00 94.50 87 TYR A O 1
ATOM 612 N N . HIS A 1 88 ? -5.539 0.684 9.588 1.00 90.75 88 HIS A N 1
ATOM 613 C CA . HIS A 1 88 ? -4.453 0.565 10.559 1.00 90.75 88 HIS A CA 1
ATOM 614 C C . HIS A 1 88 ? -4.919 -0.037 11.888 1.00 90.75 88 HIS A C 1
ATOM 616 O O . HIS A 1 88 ? -5.934 0.357 12.463 1.00 90.75 88 HIS A O 1
ATOM 622 N N . GLN A 1 89 ? -4.106 -0.949 12.425 1.00 90.19 89 GLN A N 1
ATOM 623 C CA . GLN A 1 89 ? -4.289 -1.447 13.783 1.00 90.19 89 GLN A CA 1
ATOM 624 C C . GLN A 1 89 ? -4.082 -0.311 14.794 1.00 90.19 89 GLN A C 1
ATOM 626 O O . GLN A 1 89 ? -3.036 0.345 14.804 1.00 90.19 89 GLN A O 1
ATOM 631 N N . LYS A 1 90 ? -5.054 -0.129 15.691 1.00 87.44 90 LYS A N 1
ATOM 632 C CA . LYS A 1 90 ? -4.987 0.823 16.807 1.00 87.44 90 LYS A CA 1
ATOM 633 C C . LYS A 1 90 ? -4.613 0.108 18.108 1.00 87.44 90 LYS A C 1
ATOM 635 O O . LYS A 1 90 ? -4.844 -1.088 18.281 1.00 87.44 90 LYS A O 1
ATOM 640 N N . LYS A 1 91 ? -4.049 0.839 19.067 1.00 85.06 91 LYS A N 1
ATOM 641 C CA . LYS A 1 91 ? -3.812 0.348 20.430 1.00 85.06 91 LYS A CA 1
ATOM 642 C C . LYS A 1 91 ? -5.145 -0.064 21.058 1.00 85.06 91 LYS A C 1
ATOM 644 O O . LYS A 1 91 ? -6.081 0.726 21.077 1.00 85.06 91 LYS A O 1
ATOM 649 N N . GLY A 1 92 ? -5.192 -1.279 21.600 1.00 85.25 92 GLY A N 1
ATOM 650 C CA . GLY A 1 92 ? -6.408 -1.861 22.177 1.00 85.25 92 GLY A CA 1
ATOM 651 C C . GLY A 1 92 ? -7.252 -2.670 21.189 1.00 85.25 92 GLY A C 1
ATOM 652 O O . GLY A 1 92 ? -8.166 -3.355 21.635 1.00 85.25 92 GLY A O 1
ATOM 653 N N . ALA A 1 93 ? -6.915 -2.653 19.894 1.00 87.69 93 ALA A N 1
ATOM 654 C CA . ALA A 1 93 ? -7.541 -3.521 18.902 1.00 87.69 93 ALA A CA 1
ATOM 655 C C . ALA A 1 93 ? -7.318 -5.007 19.218 1.00 87.69 93 ALA A C 1
ATOM 657 O O . ALA A 1 93 ? -6.418 -5.379 19.986 1.00 87.69 93 ALA A O 1
ATOM 658 N N . ALA A 1 94 ? -8.107 -5.867 18.571 1.00 89.44 94 ALA A N 1
ATOM 659 C CA . ALA A 1 94 ? -7.978 -7.313 18.698 1.00 89.44 94 ALA A CA 1
ATOM 660 C C . ALA A 1 94 ? -6.521 -7.778 18.492 1.00 89.44 94 ALA A C 1
ATOM 662 O O . ALA A 1 94 ? -5.821 -7.346 17.573 1.00 89.44 94 ALA A O 1
ATOM 663 N N . LYS A 1 95 ? -6.045 -8.687 19.349 1.00 90.69 95 LYS A N 1
ATOM 664 C CA . LYS A 1 95 ? -4.678 -9.233 19.280 1.00 90.69 95 LYS A CA 1
ATOM 665 C C . LYS A 1 95 ? -4.588 -10.351 18.238 1.00 90.69 95 LYS A C 1
ATOM 667 O O . LYS A 1 95 ? -4.350 -11.510 18.572 1.00 90.69 95 LYS A O 1
ATOM 672 N N . VAL A 1 96 ? -4.808 -9.993 16.979 1.00 93.50 96 VAL A N 1
ATOM 673 C CA . VAL A 1 96 ? -4.757 -10.891 15.820 1.00 93.50 96 VAL A CA 1
ATOM 674 C C . VAL A 1 96 ? -3.621 -10.481 14.882 1.00 93.50 96 VAL A C 1
ATOM 676 O O . VAL A 1 96 ? -3.011 -9.426 15.040 1.00 93.50 96 VAL A O 1
ATOM 679 N N . THR A 1 97 ? -3.275 -11.333 13.913 1.00 94.44 97 THR A N 1
ATOM 680 C CA . THR A 1 97 ? -2.217 -10.991 12.947 1.00 94.44 97 THR A CA 1
ATOM 681 C C . THR A 1 97 ? -2.648 -9.793 12.097 1.00 94.44 97 THR A C 1
ATOM 683 O O . THR A 1 97 ? -3.694 -9.851 11.446 1.00 94.44 97 THR A O 1
ATOM 686 N N . SER A 1 98 ? -1.831 -8.735 12.091 1.00 95.62 98 SER A N 1
ATOM 687 C CA . SER A 1 98 ? -2.068 -7.488 11.357 1.00 95.62 98 SER A CA 1
ATOM 688 C C . SER A 1 98 ? -2.078 -7.684 9.835 1.00 95.62 98 SER A C 1
ATOM 690 O O . SER A 1 98 ? -1.540 -8.668 9.313 1.00 95.62 98 SER A O 1
ATOM 692 N N . ALA A 1 99 ? -2.661 -6.723 9.111 1.00 97.25 99 ALA A N 1
ATOM 693 C CA . ALA A 1 99 ? -2.635 -6.705 7.650 1.00 97.25 99 ALA A CA 1
ATOM 694 C C . ALA A 1 99 ? -1.192 -6.673 7.120 1.00 97.25 99 ALA A C 1
ATOM 696 O O . ALA A 1 99 ? -0.837 -7.521 6.304 1.00 97.25 99 ALA A O 1
ATOM 697 N N . ILE A 1 100 ? -0.331 -5.804 7.664 1.00 97.44 100 ILE A N 1
ATOM 698 C CA . ILE A 1 100 ? 1.075 -5.703 7.243 1.00 97.44 100 ILE A CA 1
ATOM 699 C C . ILE A 1 100 ? 1.859 -6.995 7.449 1.00 97.44 100 ILE A C 1
ATOM 701 O O . ILE A 1 100 ? 2.626 -7.395 6.569 1.00 97.44 100 ILE A O 1
ATOM 705 N N . LYS A 1 101 ? 1.638 -7.713 8.554 1.00 97.00 101 LYS A N 1
ATOM 706 C CA . LYS A 1 101 ? 2.296 -9.002 8.781 1.00 97.00 101 LYS A CA 1
ATOM 707 C C . LYS A 1 101 ? 1.822 -10.056 7.783 1.00 97.00 101 LYS A C 1
ATOM 709 O O . LYS A 1 101 ? 2.658 -10.768 7.230 1.00 97.00 101 LYS A O 1
ATOM 714 N N . ARG A 1 102 ? 0.514 -10.116 7.497 1.00 97.94 102 ARG A N 1
ATOM 715 C CA . ARG A 1 102 ? -0.062 -11.017 6.479 1.00 97.94 102 ARG A CA 1
ATOM 716 C C . ARG A 1 102 ? 0.424 -10.672 5.072 1.00 97.94 102 ARG A C 1
ATOM 718 O O . ARG A 1 102 ? 0.772 -11.572 4.314 1.00 97.94 102 ARG A O 1
ATOM 725 N N . PHE A 1 103 ? 0.501 -9.387 4.730 1.00 98.62 103 PHE A N 1
ATOM 726 C CA . PHE A 1 103 ? 1.052 -8.929 3.459 1.00 98.62 103 PHE A CA 1
ATOM 727 C C . PHE A 1 103 ? 2.511 -9.363 3.310 1.00 98.62 103 PHE A C 1
ATOM 729 O O . PHE A 1 103 ? 2.871 -10.008 2.327 1.00 98.62 103 PHE A O 1
ATOM 736 N N . THR A 1 104 ? 3.326 -9.077 4.326 1.00 98.44 104 THR A N 1
ATOM 737 C CA . THR A 1 104 ? 4.763 -9.373 4.342 1.00 98.44 104 THR A CA 1
ATOM 738 C C . THR A 1 104 ? 5.049 -10.864 4.166 1.00 98.44 104 THR A C 1
ATOM 740 O O . THR A 1 104 ? 5.962 -11.230 3.421 1.00 98.44 104 THR A O 1
ATOM 743 N N . SER A 1 105 ? 4.295 -11.731 4.849 1.00 97.19 105 SER A N 1
ATOM 744 C CA . SER A 1 105 ? 4.541 -13.174 4.826 1.00 97.19 105 SER A CA 1
ATOM 745 C C . SER A 1 105 ? 3.891 -13.890 3.644 1.00 97.19 105 SER A C 1
ATOM 747 O O . SER A 1 105 ? 4.512 -14.799 3.099 1.00 97.19 105 SER A O 1
ATOM 749 N N . ALA A 1 106 ? 2.679 -13.496 3.239 1.00 96.44 106 ALA A N 1
ATOM 750 C CA . ALA A 1 106 ? 1.864 -14.281 2.311 1.00 96.44 106 ALA A CA 1
ATOM 751 C C . ALA A 1 106 ? 1.629 -13.621 0.948 1.00 96.44 106 ALA A C 1
ATOM 753 O O . ALA A 1 106 ? 1.470 -14.339 -0.034 1.00 96.44 106 ALA A O 1
ATOM 754 N N . LEU A 1 107 ? 1.590 -12.287 0.858 1.00 98.56 107 LEU A N 1
ATOM 755 C CA . LEU A 1 107 ? 1.205 -11.597 -0.383 1.00 98.56 107 LEU A CA 1
ATOM 756 C C . LEU A 1 107 ? 2.406 -11.046 -1.151 1.00 98.56 107 LEU A C 1
ATOM 758 O O . LEU A 1 107 ? 2.499 -11.238 -2.360 1.00 98.56 107 LEU A O 1
ATOM 762 N N . LEU A 1 108 ? 3.366 -10.427 -0.460 1.00 98.56 108 LEU A N 1
ATOM 763 C CA . LEU A 1 108 ? 4.581 -9.898 -1.080 1.00 98.56 108 LEU A CA 1
ATOM 764 C C . LEU A 1 108 ? 5.366 -10.968 -1.874 1.00 98.56 108 LEU A C 1
ATOM 766 O O . LEU A 1 108 ? 5.785 -10.667 -2.995 1.00 98.56 108 LEU A O 1
ATOM 770 N N . PRO A 1 109 ? 5.532 -12.219 -1.389 1.00 98.00 109 PRO A N 1
ATOM 771 C CA . PRO A 1 109 ? 6.185 -13.267 -2.175 1.00 98.00 109 PRO A CA 1
ATOM 772 C C . PRO A 1 109 ? 5.448 -13.647 -3.467 1.00 98.00 109 PRO A C 1
ATOM 774 O O . PRO A 1 109 ? 6.086 -14.148 -4.379 1.00 98.00 109 PRO A O 1
ATOM 777 N N . LEU A 1 110 ? 4.137 -13.408 -3.581 1.00 97.31 110 LEU A N 1
ATOM 778 C CA . LEU A 1 110 ? 3.375 -13.740 -4.796 1.00 97.31 110 LEU A CA 1
ATOM 779 C C . LEU A 1 110 ? 3.653 -12.768 -5.942 1.00 97.31 110 LEU A C 1
ATOM 781 O O . LEU A 1 110 ? 3.508 -13.120 -7.109 1.00 97.31 110 LEU A O 1
ATOM 785 N N . VAL A 1 111 ? 4.026 -11.532 -5.607 1.00 96.88 111 VAL A N 1
ATOM 786 C CA . VAL A 1 111 ? 4.241 -10.456 -6.580 1.00 96.88 111 VAL A CA 1
ATOM 787 C C . VAL A 1 111 ? 5.718 -10.156 -6.818 1.00 96.88 111 VAL A C 1
ATOM 789 O O . VAL A 1 111 ? 6.036 -9.424 -7.752 1.00 96.88 111 VAL A O 1
ATOM 792 N N . ASN A 1 112 ? 6.643 -10.722 -6.035 1.00 96.19 112 ASN A N 1
ATOM 793 C CA . ASN A 1 112 ? 8.070 -10.378 -6.079 1.00 96.19 112 ASN A CA 1
ATOM 794 C C . ASN A 1 112 ? 8.733 -10.611 -7.452 1.00 96.19 112 ASN A C 1
ATOM 796 O O . ASN A 1 112 ? 9.626 -9.854 -7.837 1.00 96.19 112 ASN A O 1
ATOM 800 N N . ALA A 1 113 ? 8.292 -11.622 -8.205 1.00 95.44 113 ALA A N 1
ATOM 801 C CA . ALA A 1 113 ? 8.812 -11.937 -9.532 1.00 95.44 113 ALA A CA 1
ATOM 802 C C . ALA A 1 113 ? 8.501 -10.822 -10.544 1.00 95.44 113 ALA A C 1
ATOM 804 O O . ALA A 1 113 ? 9.296 -10.570 -11.450 1.00 95.44 113 ALA A O 1
ATOM 805 N N . ARG A 1 114 ? 7.377 -10.117 -10.345 1.00 97.25 114 ARG A N 1
ATOM 806 C CA . ARG A 1 114 ? 6.936 -8.975 -11.159 1.00 97.25 114 ARG A CA 1
ATOM 807 C C . ARG A 1 114 ? 7.282 -7.624 -10.540 1.00 97.25 114 ARG A C 1
ATOM 809 O O . ARG A 1 114 ? 7.347 -6.634 -11.262 1.00 97.25 114 ARG A O 1
ATOM 816 N N . ALA A 1 115 ? 7.495 -7.560 -9.230 1.00 98.31 115 ALA A N 1
ATOM 817 C CA . ALA A 1 115 ? 7.753 -6.319 -8.516 1.00 98.31 115 ALA A CA 1
ATOM 818 C C . ALA A 1 115 ? 9.219 -5.886 -8.631 1.00 98.31 115 ALA A C 1
ATOM 820 O O . ALA A 1 115 ? 10.140 -6.665 -8.359 1.00 98.31 115 ALA A O 1
ATOM 821 N N . SER A 1 116 ? 9.434 -4.629 -9.018 1.00 98.06 116 SER A N 1
ATOM 822 C CA . SER A 1 116 ? 10.750 -3.983 -9.006 1.00 98.06 116 SER A CA 1
ATOM 823 C C . SER A 1 116 ? 10.986 -3.186 -7.728 1.00 98.06 116 SER A C 1
ATOM 825 O O . SER A 1 116 ? 12.101 -3.176 -7.204 1.00 98.06 116 SER A O 1
ATOM 827 N N . ASP A 1 117 ? 9.943 -2.528 -7.225 1.00 98.75 117 ASP A N 1
ATOM 828 C CA . ASP A 1 117 ? 10.023 -1.540 -6.155 1.00 98.75 117 ASP A CA 1
ATOM 829 C C . ASP A 1 117 ? 8.818 -1.669 -5.208 1.00 98.75 117 ASP A C 1
ATOM 831 O O . ASP A 1 117 ? 7.719 -2.027 -5.636 1.00 98.75 117 ASP A O 1
ATOM 835 N N . LEU A 1 118 ? 9.029 -1.355 -3.929 1.00 98.81 118 LEU A N 1
ATOM 836 C CA . LEU A 1 118 ? 7.995 -1.238 -2.901 1.00 98.81 118 LEU A CA 1
ATOM 837 C C . LEU A 1 118 ? 8.107 0.135 -2.243 1.00 98.81 118 LEU A C 1
ATOM 839 O O . LEU A 1 118 ? 9.105 0.427 -1.593 1.00 98.81 118 LEU A O 1
ATOM 843 N N . ILE A 1 119 ? 7.082 0.963 -2.388 1.00 98.75 119 ILE A N 1
ATOM 844 C CA . ILE A 1 119 ? 6.961 2.260 -1.726 1.00 98.75 119 ILE A CA 1
ATOM 845 C C . ILE A 1 119 ? 6.123 2.064 -0.466 1.00 98.75 119 ILE A C 1
ATOM 847 O O . ILE A 1 119 ? 5.008 1.560 -0.546 1.00 98.75 119 ILE A O 1
ATOM 851 N N . VAL A 1 120 ? 6.645 2.450 0.692 1.00 98.25 120 VAL A N 1
ATOM 852 C CA . VAL A 1 120 ? 5.956 2.289 1.976 1.00 98.25 120 VAL A CA 1
ATOM 853 C C . VAL A 1 120 ? 5.572 3.660 2.521 1.00 98.25 120 VAL A C 1
ATOM 855 O O . VAL A 1 120 ? 6.413 4.559 2.576 1.00 98.25 120 VAL A O 1
ATOM 858 N N . GLU A 1 121 ? 4.315 3.815 2.940 1.00 96.31 121 GLU A N 1
ATOM 859 C CA . GLU A 1 121 ? 3.799 4.983 3.660 1.00 96.31 121 GLU A CA 1
ATOM 860 C C . GLU A 1 121 ? 4.403 5.044 5.064 1.00 96.31 121 GLU A C 1
ATOM 862 O O . GLU A 1 121 ? 3.824 4.658 6.077 1.00 96.31 121 GLU A O 1
ATOM 867 N N . THR A 1 122 ? 5.650 5.477 5.104 1.00 91.69 122 THR A N 1
ATOM 868 C CA . THR A 1 122 ? 6.411 5.724 6.315 1.00 91.69 122 THR A CA 1
ATOM 869 C C . THR A 1 122 ? 7.529 6.695 5.974 1.00 91.69 122 THR A C 1
ATOM 871 O O . THR A 1 122 ? 7.965 6.775 4.824 1.00 91.69 122 THR A O 1
ATOM 874 N N . TRP A 1 123 ? 8.008 7.433 6.963 1.00 89.00 123 TRP A N 1
ATOM 875 C CA . TRP A 1 123 ? 9.179 8.290 6.847 1.00 89.00 123 TRP A CA 1
ATOM 876 C C . TRP A 1 123 ? 10.040 8.101 8.090 1.00 89.00 123 TRP A C 1
ATOM 878 O O . TRP A 1 123 ? 9.572 7.644 9.134 1.00 89.00 123 TRP A O 1
ATOM 888 N N . VAL A 1 124 ? 11.309 8.471 7.974 1.00 82.88 124 VAL A N 1
ATOM 889 C CA . VAL A 1 124 ? 12.220 8.552 9.114 1.00 82.88 124 VAL A CA 1
ATOM 890 C C . VAL A 1 124 ? 12.553 10.012 9.377 1.00 82.88 124 VAL A C 1
ATOM 892 O O . VAL A 1 124 ? 12.748 10.793 8.443 1.00 82.88 124 VAL A O 1
ATOM 895 N N . SER A 1 125 ? 12.609 10.381 10.652 1.00 81.31 125 SER A N 1
ATOM 896 C CA . SER A 1 125 ? 13.265 11.616 11.078 1.00 81.31 125 SER A CA 1
ATOM 897 C C . SER A 1 125 ? 14.754 11.525 10.751 1.00 81.31 125 SER A C 1
ATOM 899 O O . SER A 1 125 ? 15.357 10.464 10.918 1.00 81.31 125 SER A O 1
ATOM 901 N N . THR A 1 126 ? 15.341 12.610 10.254 1.00 81.50 126 THR A N 1
ATOM 902 C CA . THR A 1 126 ? 16.751 12.628 9.827 1.00 81.50 126 THR A CA 1
ATOM 903 C C . THR A 1 126 ? 17.656 13.335 10.829 1.00 81.50 126 THR A C 1
ATOM 905 O O . THR A 1 126 ? 18.867 13.346 10.642 1.00 81.50 126 THR A O 1
ATOM 908 N N . GLY A 1 127 ? 17.097 13.964 11.864 1.00 84.19 127 GLY A N 1
ATOM 909 C CA . GLY A 1 127 ? 17.814 14.857 12.774 1.00 84.19 127 GLY A CA 1
ATOM 910 C C . GLY A 1 127 ? 17.971 16.274 12.221 1.00 84.19 127 GLY A C 1
ATOM 911 O O . GLY A 1 127 ? 18.153 17.216 12.990 1.00 84.19 127 GLY A O 1
ATOM 912 N N . ALA A 1 128 ? 17.845 16.457 10.902 1.00 89.19 128 ALA A N 1
ATOM 913 C CA . ALA A 1 128 ? 18.214 17.697 10.222 1.00 89.19 128 ALA A CA 1
ATOM 914 C C . ALA A 1 128 ? 17.324 18.897 10.589 1.00 89.19 128 ALA A C 1
ATOM 916 O O . ALA A 1 128 ? 17.750 20.038 10.456 1.00 89.19 128 ALA A O 1
ATOM 917 N N . CYS A 1 129 ? 16.099 18.652 11.068 1.00 88.94 129 CYS A N 1
ATOM 918 C CA . CYS A 1 129 ? 15.146 19.703 11.443 1.00 88.94 129 CYS A CA 1
ATOM 919 C C . CYS A 1 129 ? 15.028 19.897 12.969 1.00 88.94 129 CYS A C 1
ATOM 921 O O . CYS A 1 129 ? 14.079 20.524 13.453 1.00 88.94 129 CYS A O 1
ATOM 923 N N . GLY A 1 130 ? 15.953 19.325 13.749 1.00 89.69 130 GLY A N 1
ATOM 924 C CA . GLY A 1 130 ? 16.029 19.480 15.202 1.00 89.69 130 GLY A CA 1
ATOM 925 C C . GLY A 1 130 ? 14.742 19.095 15.946 1.00 89.69 130 GLY A C 1
ATOM 926 O O . GLY A 1 130 ? 14.052 18.132 15.616 1.00 89.69 130 GLY A O 1
ATOM 927 N N . LYS A 1 131 ? 14.371 19.875 16.971 1.00 89.31 131 LYS A N 1
ATOM 928 C CA . LYS A 1 131 ? 13.191 19.591 17.817 1.00 89.31 131 LYS A CA 1
ATOM 929 C C . LYS A 1 131 ? 11.863 19.602 17.043 1.00 89.31 131 LYS A C 1
ATOM 931 O O . LYS A 1 131 ? 10.872 19.057 17.528 1.00 89.31 131 LYS A O 1
ATOM 936 N N . THR A 1 132 ? 11.810 20.226 15.863 1.00 88.00 132 THR A N 1
ATOM 937 C CA . THR A 1 132 ? 10.589 20.309 15.051 1.00 88.00 132 THR A CA 1
ATOM 938 C C . THR A 1 132 ? 10.125 18.929 14.590 1.00 88.00 132 THR A C 1
ATOM 940 O O . THR A 1 132 ? 8.971 18.575 14.843 1.00 88.00 132 THR A O 1
ATOM 943 N N . GLU A 1 133 ? 11.007 18.139 13.978 1.00 90.31 133 GLU A N 1
ATOM 944 C CA . GLU A 1 133 ? 10.654 16.804 13.479 1.00 90.31 133 GLU A CA 1
ATOM 945 C C . GLU A 1 133 ? 10.276 15.853 14.620 1.00 90.31 133 GLU A C 1
ATOM 947 O O . GLU A 1 133 ? 9.277 15.141 14.531 1.00 90.31 133 GLU A O 1
ATOM 952 N N . GLN A 1 134 ? 11.002 15.915 15.741 1.00 87.75 134 GLN A N 1
ATOM 953 C CA . GLN A 1 134 ? 10.748 15.085 16.918 1.00 87.75 134 GLN A CA 1
ATOM 954 C C . GLN A 1 134 ? 9.365 15.369 17.516 1.00 87.75 134 GLN A C 1
ATOM 956 O O . GLN A 1 134 ? 8.638 14.442 17.882 1.00 87.75 134 GLN A O 1
ATOM 961 N N . ARG A 1 135 ? 8.969 16.649 17.590 1.00 89.19 135 ARG A N 1
ATOM 962 C CA . ARG A 1 135 ? 7.635 17.047 18.063 1.00 89.19 135 ARG A CA 1
ATOM 963 C C . ARG A 1 135 ? 6.535 16.532 17.146 1.00 89.19 135 ARG A C 1
ATOM 965 O O . ARG A 1 135 ? 5.572 15.957 17.650 1.00 89.19 135 ARG A O 1
ATOM 972 N N . VAL A 1 136 ? 6.679 16.699 15.829 1.00 89.38 136 VAL A N 1
ATOM 973 C CA . VAL A 1 136 ? 5.684 16.208 14.861 1.00 89.38 136 VAL A CA 1
ATOM 974 C C . VAL A 1 136 ? 5.565 14.686 14.957 1.00 89.38 136 VAL A C 1
ATOM 976 O O . VAL A 1 136 ? 4.462 14.185 15.164 1.00 89.38 136 VAL A O 1
ATOM 979 N N . ALA A 1 137 ? 6.683 13.954 14.937 1.00 87.94 137 ALA A N 1
ATOM 980 C CA . ALA A 1 137 ? 6.689 12.498 15.072 1.00 87.94 137 ALA A CA 1
ATOM 981 C C . ALA A 1 137 ? 6.025 12.027 16.382 1.00 87.94 137 ALA A C 1
ATOM 983 O O . ALA A 1 137 ? 5.211 11.102 16.376 1.00 87.94 137 ALA A O 1
ATOM 984 N N . LYS A 1 138 ? 6.304 12.699 17.510 1.00 89.19 138 LYS A N 1
ATOM 985 C CA . LYS A 1 138 ? 5.681 12.395 18.810 1.00 89.19 138 LYS A CA 1
ATOM 986 C C . LYS A 1 138 ? 4.165 12.620 18.792 1.00 89.19 138 LYS A C 1
ATOM 988 O O . LYS 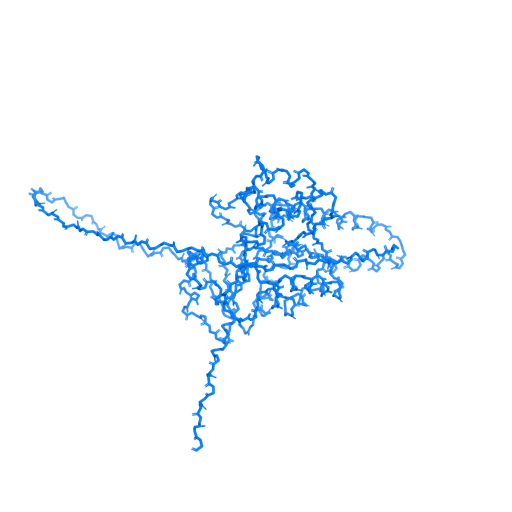A 1 138 ? 3.423 11.776 19.296 1.00 89.19 138 LYS A O 1
ATOM 993 N N . VAL A 1 139 ? 3.701 13.736 18.226 1.00 90.50 139 VAL A N 1
ATOM 994 C CA . VAL A 1 139 ? 2.268 14.070 18.139 1.00 90.50 139 VAL A CA 1
ATOM 995 C C . VAL A 1 139 ? 1.532 13.099 17.217 1.00 90.50 139 VAL A C 1
ATOM 997 O O . VAL A 1 139 ? 0.470 12.593 17.589 1.00 90.50 139 VAL A O 1
ATOM 1000 N N . VAL A 1 140 ? 2.111 12.772 16.060 1.00 87.19 140 VAL A N 1
ATOM 1001 C CA . VAL A 1 140 ? 1.532 11.801 15.123 1.00 87.19 140 VAL A CA 1
ATOM 1002 C C . VAL A 1 140 ? 1.440 10.417 15.765 1.00 87.19 140 VAL A C 1
ATOM 1004 O O . VAL A 1 140 ? 0.373 9.805 15.731 1.00 87.19 140 VAL A O 1
ATOM 1007 N N . ARG A 1 141 ? 2.489 9.946 16.452 1.00 86.56 141 ARG A N 1
ATOM 1008 C CA . ARG A 1 141 ? 2.454 8.666 17.184 1.00 86.56 141 ARG A CA 1
ATOM 1009 C C . ARG A 1 141 ? 1.371 8.645 18.268 1.00 86.56 141 ARG A C 1
ATOM 1011 O O . ARG A 1 141 ? 0.622 7.676 18.379 1.00 86.56 141 ARG A O 1
ATOM 1018 N N . LYS A 1 142 ? 1.245 9.727 19.048 1.00 88.62 142 LYS A N 1
ATOM 1019 C CA . LYS A 1 142 ? 0.203 9.851 20.085 1.00 88.62 142 LYS A CA 1
ATOM 1020 C C . LYS A 1 142 ? -1.207 9.785 19.487 1.00 88.62 142 LYS A C 1
ATOM 1022 O O . LYS A 1 142 ? -2.095 9.194 20.096 1.00 88.62 142 LYS A O 1
ATOM 1027 N N . THR A 1 143 ? -1.397 10.380 18.314 1.00 86.75 143 THR A N 1
ATOM 1028 C CA . THR A 1 143 ? -2.711 10.512 17.668 1.00 86.75 143 THR A CA 1
ATOM 1029 C C . THR A 1 143 ? -3.127 9.237 16.947 1.00 86.75 143 THR A C 1
ATOM 1031 O O . THR A 1 143 ? -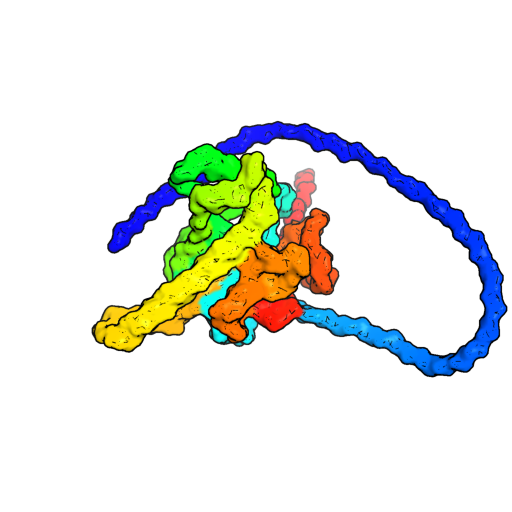4.244 8.765 17.128 1.00 86.75 143 THR A O 1
ATOM 1034 N N . THR A 1 144 ? -2.210 8.635 16.189 1.00 83.06 144 THR A N 1
ATOM 1035 C CA . THR A 1 144 ? -2.459 7.387 15.448 1.00 83.06 144 THR A CA 1
ATOM 1036 C C . THR A 1 144 ? -2.640 6.184 16.368 1.00 83.06 144 THR A C 1
ATOM 1038 O O . THR A 1 144 ? -3.290 5.214 15.986 1.00 83.06 144 THR A O 1
ATOM 1041 N N . LYS A 1 145 ? -2.081 6.234 17.589 1.00 86.62 145 LYS A N 1
ATOM 1042 C CA . LYS A 1 145 ? -2.149 5.154 18.586 1.00 86.62 145 LYS A CA 1
ATOM 1043 C C . LYS A 1 145 ? -1.710 3.802 18.006 1.00 86.62 145 LYS A C 1
ATOM 1045 O O . LYS A 1 145 ? -2.248 2.770 18.399 1.00 86.62 145 LYS A O 1
ATOM 1050 N N . ARG A 1 146 ? -0.753 3.784 17.076 1.00 82.31 146 ARG A N 1
ATOM 1051 C CA . ARG A 1 146 ? -0.264 2.541 16.468 1.00 82.31 146 ARG A CA 1
ATOM 1052 C C . ARG A 1 146 ? 0.562 1.739 17.491 1.00 82.31 146 ARG A C 1
ATOM 1054 O O . ARG A 1 146 ? 1.369 2.334 18.207 1.00 82.31 146 ARG A O 1
ATOM 1061 N N . PRO A 1 147 ? 0.369 0.414 17.626 1.00 81.81 147 PRO A N 1
ATOM 1062 C CA . PRO A 1 147 ? 1.204 -0.399 18.509 1.00 81.81 147 PRO A CA 1
ATOM 1063 C C . PRO A 1 147 ? 2.672 -0.431 18.053 1.00 81.81 147 PRO A C 1
ATOM 1065 O O . PRO A 1 147 ? 2.943 -0.565 16.861 1.00 81.81 147 PRO A O 1
ATOM 1068 N N . VAL A 1 148 ? 3.619 -0.417 19.002 1.00 80.12 148 VAL A N 1
ATOM 1069 C CA . VAL A 1 148 ? 5.073 -0.520 18.725 1.00 80.12 148 VAL A CA 1
ATOM 1070 C C . VAL A 1 148 ? 5.409 -1.789 17.934 1.00 80.12 148 VAL A C 1
ATOM 1072 O O . VAL A 1 148 ? 6.235 -1.776 17.028 1.00 80.12 148 VAL A O 1
ATOM 1075 N N . THR A 1 149 ? 4.720 -2.896 18.219 1.00 77.00 149 THR A N 1
ATOM 1076 C CA . THR A 1 149 ? 4.880 -4.144 17.460 1.00 77.00 149 THR A CA 1
ATOM 1077 C C . THR A 1 149 ? 4.557 -3.962 15.980 1.00 77.00 149 THR A C 1
ATOM 1079 O O . THR A 1 149 ? 5.246 -4.526 15.140 1.00 77.00 149 THR A O 1
ATOM 1082 N N . THR A 1 150 ? 3.557 -3.146 15.644 1.00 71.69 150 THR A N 1
ATOM 1083 C CA . THR A 1 150 ? 3.184 -2.856 14.256 1.00 71.69 150 THR A CA 1
ATOM 1084 C C . THR A 1 150 ? 4.187 -1.907 13.590 1.00 71.69 150 THR A C 1
ATOM 1086 O O . THR A 1 150 ? 4.441 -2.026 12.396 1.00 71.69 150 THR A O 1
ATOM 1089 N N . GLU A 1 151 ? 4.803 -0.982 14.332 1.00 76.75 151 GLU A N 1
ATOM 1090 C CA . GLU A 1 151 ? 5.922 -0.172 13.815 1.00 76.75 151 GLU A CA 1
ATOM 1091 C C . GLU A 1 151 ? 7.120 -1.069 13.445 1.00 76.75 151 GLU A C 1
ATOM 1093 O O . GLU A 1 151 ? 7.691 -0.945 12.359 1.00 76.75 151 GLU A O 1
ATOM 1098 N N . ASN A 1 152 ? 7.426 -2.068 14.278 1.00 84.62 152 ASN A N 1
ATOM 1099 C CA . ASN A 1 152 ? 8.452 -3.074 13.979 1.00 84.62 152 ASN A CA 1
ATOM 1100 C C . ASN A 1 152 ? 8.103 -3.930 12.744 1.00 84.62 152 ASN A C 1
ATOM 1102 O O . ASN A 1 152 ? 8.995 -4.377 12.013 1.00 84.62 152 ASN A O 1
ATOM 1106 N N . GLU A 1 153 ? 6.814 -4.147 12.465 1.00 91.94 153 GLU A N 1
ATOM 1107 C CA . GLU A 1 153 ? 6.361 -4.849 11.258 1.00 91.94 153 GLU A CA 1
ATOM 1108 C C . GLU A 1 153 ? 6.640 -4.047 9.977 1.00 91.94 153 GLU A C 1
ATOM 1110 O O . GLU A 1 153 ? 6.948 -4.657 8.955 1.00 91.94 153 GLU A O 1
ATOM 1115 N N . VAL A 1 154 ? 6.643 -2.708 10.021 1.00 92.38 154 VAL A N 1
ATOM 1116 C CA . VAL A 1 154 ? 7.043 -1.865 8.875 1.00 92.38 154 VAL A CA 1
ATOM 1117 C C . VAL A 1 154 ? 8.519 -2.075 8.535 1.00 92.38 154 VAL A C 1
ATOM 1119 O O . VAL A 1 154 ? 8.875 -2.298 7.377 1.00 92.38 154 VAL A O 1
ATOM 1122 N N . VAL A 1 155 ? 9.387 -2.090 9.548 1.00 92.44 155 VAL A N 1
ATOM 1123 C CA . VAL A 1 155 ? 10.815 -2.398 9.360 1.00 92.44 155 VAL A CA 1
ATOM 1124 C C . VAL A 1 155 ? 10.997 -3.819 8.822 1.00 92.44 155 VAL A C 1
ATOM 1126 O O . VAL A 1 155 ? 11.826 -4.061 7.942 1.00 92.44 155 VAL A O 1
ATOM 1129 N N . THR A 1 156 ? 10.198 -4.765 9.317 1.00 96.62 156 THR A N 1
ATOM 1130 C CA . THR A 1 156 ? 10.207 -6.155 8.843 1.00 96.62 156 THR A CA 1
ATOM 1131 C C . THR A 1 156 ? 9.788 -6.252 7.377 1.00 96.62 156 THR A C 1
ATOM 1133 O O . THR A 1 156 ? 10.446 -6.958 6.611 1.00 96.62 156 THR A O 1
ATOM 1136 N N . LEU A 1 157 ? 8.759 -5.507 6.961 1.00 97.81 157 LEU A N 1
ATOM 1137 C CA . LEU A 1 157 ? 8.323 -5.421 5.569 1.00 97.81 157 LEU A CA 1
ATOM 1138 C C . LEU A 1 157 ? 9.455 -4.920 4.664 1.00 97.81 157 LEU A C 1
ATOM 1140 O O . LEU A 1 157 ? 9.771 -5.567 3.668 1.00 97.81 157 LEU A O 1
ATOM 1144 N N . ILE A 1 158 ? 10.109 -3.816 5.037 1.00 96.94 158 ILE A N 1
ATOM 1145 C CA . ILE A 1 158 ? 11.224 -3.232 4.275 1.00 96.94 158 ILE A CA 1
ATOM 1146 C C . ILE A 1 158 ? 12.356 -4.253 4.098 1.00 96.94 158 ILE A C 1
ATOM 1148 O O . ILE A 1 158 ? 12.801 -4.501 2.976 1.00 96.94 158 ILE A O 1
ATOM 1152 N N . LYS A 1 159 ? 12.777 -4.906 5.191 1.00 97.38 159 LYS A N 1
ATOM 1153 C CA . LYS A 1 159 ? 13.816 -5.949 5.156 1.00 97.38 159 LYS A CA 1
ATOM 1154 C C . LYS A 1 159 ? 13.399 -7.147 4.303 1.00 97.38 159 LYS A C 1
ATOM 1156 O O . LYS A 1 159 ? 14.228 -7.730 3.608 1.00 97.38 159 LYS A O 1
ATOM 1161 N N . ARG A 1 160 ? 12.124 -7.547 4.353 1.00 98.06 160 ARG A N 1
ATOM 1162 C CA . ARG A 1 160 ? 11.608 -8.663 3.551 1.00 98.06 160 ARG A CA 1
ATOM 1163 C C . ARG A 1 160 ? 11.575 -8.322 2.063 1.00 98.06 160 ARG A C 1
ATOM 1165 O O . ARG A 1 160 ? 11.935 -9.185 1.269 1.00 98.06 160 ARG A O 1
ATOM 1172 N N . ALA A 1 161 ? 11.185 -7.104 1.691 1.00 98.31 161 ALA A N 1
ATOM 1173 C CA . ALA A 1 161 ? 11.211 -6.639 0.304 1.00 98.31 161 ALA A CA 1
ATOM 1174 C C . ALA A 1 161 ? 12.630 -6.690 -0.276 1.00 98.31 161 ALA A C 1
ATOM 1176 O O . ALA A 1 161 ? 12.832 -7.288 -1.332 1.00 98.31 161 ALA A O 1
ATOM 1177 N N . ASP A 1 162 ? 13.614 -6.170 0.461 1.00 97.75 162 ASP A N 1
ATOM 1178 C CA . ASP A 1 162 ? 15.019 -6.198 0.046 1.00 97.75 162 ASP A CA 1
ATOM 1179 C C . ASP A 1 162 ? 15.534 -7.635 -0.164 1.00 97.75 162 ASP A C 1
ATOM 1181 O O . ASP A 1 162 ? 16.044 -7.964 -1.236 1.00 97.75 162 ASP A O 1
ATOM 1185 N N . LYS A 1 163 ? 15.258 -8.540 0.790 1.00 97.94 163 LYS A N 1
ATOM 1186 C CA . LYS A 1 163 ? 15.569 -9.980 0.668 1.00 97.94 163 LYS A CA 1
ATOM 1187 C C . LYS A 1 163 ? 14.902 -10.661 -0.532 1.00 97.94 163 LYS A C 1
ATOM 1189 O O . LYS A 1 163 ? 15.392 -11.680 -0.999 1.00 97.94 163 LYS A O 1
ATOM 1194 N N . LEU A 1 164 ? 13.773 -10.137 -1.009 1.00 97.50 164 LEU A N 1
ATOM 1195 C CA . LEU A 1 164 ? 13.062 -10.631 -2.194 1.00 97.50 164 LEU A CA 1
ATOM 1196 C C . LEU A 1 164 ? 13.463 -9.886 -3.479 1.00 97.50 164 LEU A C 1
ATOM 1198 O O . LEU A 1 164 ? 12.815 -10.056 -4.516 1.00 97.50 164 LEU A O 1
ATOM 1202 N N . HIS A 1 165 ? 14.512 -9.058 -3.424 1.00 96.44 165 HIS A N 1
ATOM 1203 C CA . HIS A 1 165 ? 14.972 -8.207 -4.522 1.00 96.44 165 HIS A CA 1
ATOM 1204 C C . HIS A 1 165 ? 13.859 -7.303 -5.077 1.00 96.44 165 HIS A C 1
ATOM 1206 O O . HIS A 1 165 ? 13.707 -7.131 -6.294 1.00 96.44 165 HIS A O 1
ATOM 1212 N N . VAL A 1 166 ? 13.056 -6.752 -4.168 1.00 98.31 166 VAL A N 1
ATOM 1213 C CA . VAL A 1 166 ? 12.086 -5.683 -4.413 1.00 98.31 166 VAL A CA 1
ATOM 1214 C C . VAL A 1 166 ? 12.617 -4.451 -3.694 1.00 98.31 166 VAL A C 1
ATOM 1216 O O . VAL A 1 166 ? 12.693 -4.437 -2.470 1.00 98.31 166 VAL A O 1
ATOM 1219 N N . ARG A 1 167 ? 13.027 -3.423 -4.442 1.00 98.06 167 ARG A N 1
ATOM 1220 C CA . ARG A 1 167 ? 13.720 -2.262 -3.870 1.00 98.06 167 ARG A CA 1
ATOM 1221 C C . ARG A 1 167 ? 12.771 -1.467 -2.962 1.00 98.06 167 ARG A C 1
ATOM 1223 O O . ARG A 1 167 ? 11.807 -0.904 -3.485 1.00 98.06 167 ARG A O 1
ATOM 1230 N N . PRO A 1 168 ? 13.019 -1.375 -1.645 1.00 98.00 168 PRO A N 1
ATOM 1231 C CA . PRO A 1 168 ? 12.160 -0.599 -0.769 1.00 98.00 168 PRO A CA 1
ATOM 1232 C C . PRO A 1 168 ? 12.447 0.903 -0.901 1.00 98.00 168 PRO A C 1
ATOM 1234 O O . PRO A 1 168 ? 13.594 1.330 -1.052 1.00 98.00 168 PRO A O 1
ATOM 1237 N N . HIS A 1 169 ? 11.395 1.705 -0.792 1.00 97.75 169 HIS A N 1
ATOM 1238 C CA . HIS A 1 169 ? 11.431 3.160 -0.733 1.00 97.75 169 HIS A CA 1
ATOM 1239 C C . HIS A 1 169 ? 10.551 3.625 0.418 1.00 97.75 169 HIS A C 1
ATOM 1241 O O . HIS A 1 169 ? 9.432 3.147 0.584 1.00 97.75 169 HIS A O 1
ATOM 1247 N N . ILE A 1 170 ? 11.046 4.597 1.173 1.00 94.25 170 ILE A N 1
ATOM 1248 C CA . ILE A 1 170 ? 10.273 5.324 2.181 1.00 94.25 170 ILE A CA 1
ATOM 1249 C C . ILE A 1 170 ? 10.108 6.781 1.743 1.00 94.25 170 ILE A C 1
ATOM 1251 O O . ILE A 1 170 ? 10.800 7.261 0.833 1.00 94.25 170 ILE A O 1
ATOM 1255 N N . LEU A 1 171 ? 9.187 7.481 2.390 1.00 93.75 171 LEU A N 1
ATOM 1256 C CA . LEU A 1 171 ? 8.953 8.903 2.190 1.00 93.75 171 LEU A CA 1
ATOM 1257 C C . LEU A 1 171 ? 10.060 9.738 2.848 1.00 93.75 171 LEU A C 1
ATOM 1259 O O . LEU A 1 171 ? 10.769 9.281 3.749 1.00 93.75 171 LEU A O 1
ATOM 1263 N N . LYS A 1 172 ? 10.226 10.972 2.368 1.00 88.69 172 LYS A N 1
ATOM 1264 C CA . LYS A 1 172 ? 11.233 11.915 2.865 1.00 88.69 172 LYS A CA 1
ATOM 1265 C C . LYS A 1 172 ? 10.552 13.232 3.195 1.00 88.69 172 LYS A C 1
ATOM 1267 O O . LYS A 1 172 ? 10.133 13.940 2.287 1.00 88.69 172 LYS A O 1
ATOM 1272 N N . MET A 1 173 ? 10.504 13.577 4.475 1.00 89.88 173 MET A N 1
ATOM 1273 C CA . MET A 1 173 ? 10.016 14.879 4.919 1.00 89.88 173 MET A CA 1
ATOM 1274 C C . MET A 1 173 ? 11.171 15.876 5.003 1.00 89.88 173 MET A C 1
ATOM 1276 O O . MET A 1 173 ? 12.180 15.618 5.657 1.00 89.88 173 MET A O 1
ATOM 1280 N N . THR A 1 174 ? 11.021 17.016 4.339 1.00 92.81 174 THR A N 1
ATOM 1281 C CA . THR A 1 174 ? 11.932 18.159 4.450 1.00 92.81 174 THR A CA 1
ATOM 1282 C C . THR A 1 174 ? 11.579 19.023 5.665 1.00 92.81 174 THR A C 1
ATOM 1284 O O . THR A 1 174 ? 10.487 18.920 6.225 1.00 92.81 174 THR A O 1
ATOM 1287 N N . CYS A 1 175 ? 12.462 19.940 6.070 1.00 92.62 175 CYS A N 1
ATOM 1288 C CA . CYS A 1 175 ? 12.116 20.890 7.136 1.00 92.62 175 CYS A CA 1
ATOM 1289 C C . CYS A 1 175 ? 10.957 21.811 6.732 1.00 92.62 175 CYS A C 1
ATOM 1291 O O . CYS A 1 175 ? 10.105 22.120 7.563 1.00 92.62 175 CYS A O 1
ATOM 1293 N N . LYS A 1 176 ? 10.859 22.160 5.442 1.00 93.56 176 LYS A N 1
ATOM 1294 C CA . LYS A 1 176 ? 9.715 22.899 4.895 1.00 93.56 176 LYS A CA 1
ATOM 1295 C C . LYS A 1 176 ? 8.412 22.113 5.048 1.00 93.56 176 LYS A C 1
ATOM 1297 O O . LYS A 1 176 ? 7.400 22.700 5.413 1.00 93.56 176 LYS A O 1
ATOM 1302 N N . ASP A 1 177 ? 8.445 20.800 4.830 1.00 94.75 177 ASP A N 1
ATOM 1303 C CA . ASP A 1 177 ? 7.281 19.934 5.036 1.00 94.75 177 ASP A CA 1
ATOM 1304 C C . ASP A 1 177 ? 6.836 19.929 6.502 1.00 94.75 177 ASP A C 1
ATOM 1306 O O . ASP A 1 177 ? 5.650 20.084 6.789 1.00 94.75 177 ASP A O 1
ATOM 1310 N N . TYR A 1 178 ? 7.781 19.808 7.440 1.00 93.88 178 TYR A N 1
ATOM 1311 C CA . TYR A 1 178 ? 7.472 19.836 8.871 1.00 93.88 178 TYR A CA 1
ATOM 1312 C C . TYR A 1 178 ? 6.879 21.168 9.342 1.00 93.88 178 TYR A C 1
ATOM 1314 O O . TYR A 1 178 ? 5.994 21.161 10.196 1.00 93.88 178 TYR A O 1
ATOM 1322 N N . GLU A 1 179 ? 7.338 22.299 8.804 1.00 92.56 179 GLU A N 1
ATOM 1323 C CA . GLU A 1 179 ? 6.735 23.601 9.108 1.00 92.56 179 GLU A CA 1
ATOM 1324 C C . GLU A 1 179 ? 5.373 23.771 8.415 1.00 92.56 179 GLU A C 1
ATOM 1326 O O . GLU A 1 179 ? 4.428 24.284 9.016 1.00 92.56 179 GLU A O 1
ATOM 1331 N N . HIS A 1 180 ? 5.213 23.257 7.191 1.00 93.94 180 HIS A N 1
ATOM 1332 C CA . HIS A 1 180 ? 3.949 23.317 6.454 1.00 93.94 180 HIS A CA 1
ATOM 1333 C C . HIS A 1 180 ? 2.799 22.610 7.185 1.00 93.94 180 HIS A C 1
ATOM 1335 O O . HIS A 1 180 ? 1.694 23.158 7.270 1.00 93.94 180 HIS A O 1
ATOM 1341 N N . VAL A 1 181 ? 3.059 21.419 7.739 1.00 94.62 181 VAL A N 1
ATOM 1342 C CA . VAL A 1 181 ? 2.074 20.636 8.511 1.00 94.62 181 VAL A CA 1
ATOM 1343 C C . VAL A 1 181 ? 1.890 21.148 9.933 1.00 94.62 181 VAL A C 1
ATOM 1345 O O . VAL A 1 181 ? 1.144 20.548 10.706 1.00 94.62 181 VAL A O 1
ATOM 1348 N N . ARG A 1 182 ? 2.586 22.224 10.313 1.00 94.06 182 ARG A N 1
ATOM 1349 C CA . ARG A 1 182 ? 2.555 22.739 11.675 1.00 94.06 182 ARG A CA 1
ATOM 1350 C C . ARG A 1 182 ? 2.312 24.253 11.755 1.00 94.06 182 ARG A C 1
ATOM 1352 O O . ARG A 1 182 ? 3.069 24.955 12.439 1.00 94.06 182 ARG A O 1
ATOM 1359 N N . PRO A 1 183 ? 1.261 24.777 11.092 1.00 89.94 183 PRO A N 1
ATOM 1360 C CA . PRO A 1 183 ? 0.964 26.202 11.124 1.00 89.94 183 PRO A CA 1
ATOM 1361 C C . PRO A 1 183 ? 0.795 26.676 12.573 1.00 89.94 183 PRO A C 1
ATOM 1363 O O . PRO A 1 183 ? 0.161 26.011 13.394 1.00 89.94 183 PRO A O 1
ATOM 1366 N N . LYS A 1 184 ? 1.394 27.828 12.902 1.00 87.62 184 LYS A N 1
ATOM 1367 C CA . LYS A 1 184 ? 1.363 28.407 14.260 1.00 87.62 184 LYS A CA 1
ATOM 1368 C C . LYS A 1 184 ? 1.879 27.445 15.351 1.00 87.62 184 LYS A C 1
ATOM 1370 O O . LYS A 1 184 ? 1.451 27.511 16.499 1.00 87.62 184 LYS A O 1
ATOM 1375 N N . GLY A 1 185 ? 2.764 26.508 14.998 1.00 87.00 185 GLY A N 1
ATOM 1376 C CA . GLY A 1 185 ? 3.391 25.586 15.948 1.00 87.00 185 GLY A CA 1
ATOM 1377 C C . GLY A 1 185 ? 2.555 24.361 16.347 1.00 87.00 185 GLY A C 1
ATOM 1378 O O . GLY A 1 185 ? 3.065 23.516 17.083 1.00 87.00 185 GLY A O 1
ATOM 1379 N N . LYS A 1 186 ? 1.325 24.193 15.833 1.00 90.50 186 LYS A N 1
ATOM 1380 C CA . LYS A 1 186 ? 0.459 23.024 16.103 1.00 90.50 186 LYS A CA 1
ATOM 1381 C C . LYS A 1 186 ? 0.328 22.121 14.881 1.00 90.50 186 LYS A C 1
ATOM 1383 O O . LYS A 1 186 ? 0.207 22.627 13.776 1.00 90.50 186 LYS A O 1
ATOM 1388 N N . VAL A 1 187 ? 0.352 20.799 15.078 1.00 93.38 187 VAL A N 1
ATOM 1389 C CA . VAL A 1 187 ? 0.208 19.836 13.970 1.00 93.38 187 VAL A CA 1
ATOM 1390 C C . VAL A 1 187 ? -1.203 19.922 13.398 1.00 93.38 187 VAL A C 1
ATOM 1392 O O . VAL A 1 187 ? -2.177 19.722 14.119 1.00 93.38 187 VAL A O 1
ATOM 1395 N N . ASP A 1 188 ? -1.284 20.195 12.104 1.00 95.56 188 ASP A N 1
ATOM 1396 C CA . ASP A 1 188 ? -2.498 20.172 11.300 1.00 95.56 188 ASP A CA 1
ATOM 1397 C C . ASP A 1 188 ? -2.580 18.813 10.590 1.00 95.56 188 ASP A C 1
ATOM 1399 O O . ASP A 1 188 ? -1.815 18.518 9.667 1.00 95.56 188 ASP A O 1
ATOM 1403 N N . PHE A 1 189 ? -3.491 17.954 11.055 1.00 93.62 189 PHE A N 1
ATOM 1404 C CA . PHE A 1 189 ? -3.628 16.594 10.533 1.00 93.62 189 PHE A CA 1
ATOM 1405 C C . PHE A 1 189 ? -4.183 16.547 9.112 1.00 93.62 189 PHE A C 1
ATOM 1407 O O . PHE A 1 189 ? -3.812 15.645 8.367 1.00 93.62 189 PHE A O 1
ATOM 1414 N N . ALA A 1 190 ? -5.006 17.515 8.703 1.00 94.75 190 ALA A N 1
ATOM 1415 C CA . ALA A 1 190 ? -5.495 17.580 7.331 1.00 94.75 190 ALA A CA 1
ATOM 1416 C C . ALA A 1 190 ? -4.337 17.886 6.370 1.00 94.75 190 ALA A C 1
ATOM 1418 O O . ALA A 1 190 ? -4.169 17.202 5.358 1.00 94.75 190 ALA A O 1
ATOM 1419 N N . ARG A 1 191 ? -3.472 18.850 6.718 1.00 96.81 191 ARG A N 1
ATOM 1420 C CA . ARG A 1 191 ? -2.240 19.115 5.954 1.00 96.81 191 ARG A CA 1
ATOM 1421 C C . ARG A 1 191 ? -1.297 17.921 5.961 1.00 96.81 191 ARG A C 1
ATOM 1423 O O . ARG A 1 191 ? -0.712 17.610 4.930 1.00 96.81 191 ARG A O 1
ATOM 1430 N N . PHE A 1 192 ? -1.161 17.247 7.101 1.00 94.88 192 PHE A N 1
ATOM 1431 C CA . PHE A 1 192 ? -0.307 16.070 7.227 1.00 94.88 192 PHE A CA 1
ATOM 1432 C C . PHE A 1 192 ? -0.778 14.901 6.345 1.00 94.88 192 PHE A C 1
ATOM 1434 O O . PHE A 1 192 ? 0.029 14.319 5.619 1.00 94.88 192 PHE A O 1
ATOM 1441 N N . LEU A 1 193 ? -2.078 14.589 6.361 1.00 95.00 193 LEU A N 1
ATOM 1442 C CA . LEU A 1 193 ? -2.684 13.567 5.500 1.00 95.00 193 LEU A CA 1
ATOM 1443 C C . LEU A 1 193 ? -2.491 13.917 4.024 1.00 95.00 193 LEU A C 1
ATOM 1445 O O . LEU A 1 193 ? -1.970 13.114 3.253 1.00 95.00 193 LEU A O 1
ATOM 1449 N N . LYS A 1 194 ? -2.806 15.160 3.642 1.00 96.88 194 LYS A N 1
ATOM 1450 C CA . LYS A 1 194 ? -2.635 15.615 2.259 1.00 96.88 194 LYS A CA 1
ATOM 1451 C C . LYS A 1 194 ? -1.183 15.495 1.797 1.00 96.88 194 LYS A C 1
ATOM 1453 O O . LYS A 1 194 ? -0.924 14.941 0.732 1.00 96.88 194 LYS A O 1
ATOM 1458 N N . LEU A 1 195 ? -0.239 15.973 2.608 1.00 97.00 195 LEU A N 1
ATOM 1459 C CA . LEU A 1 195 ? 1.186 15.868 2.312 1.00 97.00 195 LEU A CA 1
ATOM 1460 C C . LEU A 1 195 ? 1.615 14.404 2.143 1.00 97.00 195 LEU A C 1
ATOM 1462 O O . LEU A 1 195 ? 2.376 14.099 1.230 1.00 97.00 195 LEU A O 1
ATOM 1466 N N . THR A 1 196 ? 1.126 13.502 2.994 1.00 96.12 196 THR A N 1
ATOM 1467 C CA . THR A 1 196 ? 1.455 12.071 2.920 1.00 96.12 196 THR A CA 1
ATOM 1468 C C . THR A 1 196 ? 0.992 11.467 1.593 1.00 96.12 196 THR A C 1
ATOM 1470 O O . THR A 1 196 ? 1.800 10.858 0.885 1.00 96.12 196 THR A O 1
ATOM 1473 N N . GLY A 1 197 ? -0.263 11.705 1.198 1.00 97.06 197 GLY A N 1
ATOM 1474 C CA . GLY A 1 197 ? -0.789 11.286 -0.105 1.00 97.06 197 GLY A CA 1
ATOM 1475 C C . GLY A 1 197 ? -0.017 11.891 -1.286 1.00 97.06 197 GLY A C 1
ATOM 1476 O O . GLY A 1 197 ? 0.319 11.190 -2.243 1.00 97.06 197 GLY A O 1
ATOM 1477 N N . ASP A 1 198 ? 0.341 13.174 -1.203 1.00 97.50 198 ASP A N 1
ATOM 1478 C CA . ASP A 1 198 ? 1.127 13.864 -2.231 1.00 97.50 198 ASP A CA 1
ATOM 1479 C C . ASP A 1 198 ? 2.548 13.293 -2.363 1.00 97.50 198 ASP A C 1
ATOM 1481 O O . ASP A 1 198 ? 3.029 13.081 -3.479 1.00 97.50 198 ASP A O 1
ATOM 1485 N N . GLN A 1 199 ? 3.210 12.975 -1.247 1.00 97.44 199 GLN A N 1
ATOM 1486 C CA . GLN A 1 199 ? 4.534 12.353 -1.265 1.00 97.44 199 GLN A CA 1
ATOM 1487 C C . GLN A 1 199 ? 4.503 10.920 -1.808 1.00 97.44 199 GLN A C 1
ATOM 1489 O O . GLN A 1 199 ? 5.416 10.534 -2.546 1.00 97.44 199 GLN A O 1
ATOM 1494 N N . LEU A 1 200 ? 3.462 10.141 -1.494 1.00 98.19 200 LEU A N 1
ATOM 1495 C CA . LEU A 1 200 ? 3.260 8.814 -2.081 1.00 98.19 200 LEU A CA 1
ATOM 1496 C C . LEU A 1 200 ? 3.115 8.910 -3.599 1.00 98.19 200 LEU A C 1
ATOM 1498 O O . LEU A 1 200 ? 3.856 8.240 -4.320 1.00 98.19 200 LEU A O 1
ATOM 1502 N N . LEU A 1 201 ? 2.247 9.799 -4.095 1.00 98.25 201 LEU A N 1
ATOM 1503 C CA . LEU A 1 201 ? 2.091 10.029 -5.532 1.00 98.25 201 LEU A CA 1
ATOM 1504 C C . LEU A 1 201 ? 3.413 10.438 -6.189 1.00 98.25 201 LEU A C 1
ATOM 1506 O O . LEU A 1 201 ? 3.814 9.849 -7.195 1.00 98.25 201 LEU A O 1
ATOM 1510 N N . ALA A 1 202 ? 4.108 11.421 -5.614 1.00 97.94 202 ALA A N 1
ATOM 1511 C CA . ALA A 1 202 ? 5.381 11.899 -6.139 1.00 97.94 202 ALA A CA 1
ATOM 1512 C C . ALA A 1 202 ? 6.416 10.766 -6.212 1.00 97.94 202 ALA A C 1
ATOM 1514 O O . ALA A 1 202 ? 7.142 10.646 -7.202 1.00 97.94 202 ALA A O 1
ATOM 1515 N N . LYS A 1 203 ? 6.458 9.887 -5.202 1.00 98.31 203 LYS A N 1
ATOM 1516 C CA . LYS A 1 203 ? 7.355 8.730 -5.195 1.00 98.31 203 LYS A CA 1
ATOM 1517 C C . LYS A 1 203 ? 6.973 7.692 -6.251 1.00 98.31 203 LYS A C 1
ATOM 1519 O O . LYS A 1 203 ? 7.873 7.194 -6.923 1.00 98.31 203 LYS A O 1
ATOM 1524 N N . ILE A 1 204 ? 5.681 7.403 -6.437 1.00 98.38 204 ILE A N 1
ATOM 1525 C CA . ILE A 1 204 ? 5.184 6.497 -7.489 1.00 98.38 204 ILE A CA 1
ATOM 1526 C C . ILE A 1 204 ? 5.633 6.994 -8.865 1.00 98.38 204 ILE A C 1
ATOM 1528 O O . ILE A 1 204 ? 6.220 6.237 -9.640 1.00 98.38 204 ILE A O 1
ATOM 1532 N N . VAL A 1 205 ? 5.397 8.277 -9.154 1.00 98.25 205 VAL A N 1
ATOM 1533 C CA . VAL A 1 205 ? 5.768 8.902 -10.431 1.00 98.25 205 VAL A CA 1
ATOM 1534 C C . VAL A 1 205 ? 7.282 8.874 -10.634 1.00 98.25 205 VAL A C 1
ATOM 1536 O O . VAL A 1 205 ? 7.742 8.468 -11.700 1.00 98.25 205 VAL A O 1
ATOM 1539 N N . ALA A 1 206 ? 8.060 9.242 -9.612 1.00 98.19 206 ALA A N 1
ATOM 1540 C CA . ALA A 1 206 ? 9.518 9.248 -9.687 1.00 98.19 206 ALA A CA 1
ATOM 1541 C C . ALA A 1 206 ? 10.092 7.849 -9.957 1.00 98.19 206 ALA A C 1
ATOM 1543 O O . ALA A 1 206 ? 10.873 7.678 -10.888 1.00 98.19 206 ALA A O 1
ATOM 1544 N N . VAL A 1 207 ? 9.657 6.831 -9.205 1.00 98.12 207 VAL A N 1
ATOM 1545 C CA . VAL A 1 207 ? 10.125 5.447 -9.392 1.00 98.12 207 VAL A CA 1
ATOM 1546 C C . VAL A 1 207 ? 9.793 4.949 -10.794 1.00 98.12 207 VAL A C 1
ATOM 1548 O O . VAL A 1 207 ? 10.639 4.341 -11.445 1.00 98.12 207 VAL A O 1
ATOM 1551 N N . ARG A 1 208 ? 8.586 5.224 -11.297 1.00 96.88 208 ARG A N 1
ATOM 1552 C CA . ARG A 1 208 ? 8.222 4.841 -12.665 1.00 96.88 208 ARG A CA 1
ATOM 1553 C C . ARG A 1 208 ? 9.096 5.526 -13.709 1.00 96.88 208 ARG A C 1
ATOM 1555 O O . ARG A 1 208 ? 9.631 4.837 -14.574 1.00 96.88 208 ARG A O 1
ATOM 1562 N N . LYS A 1 209 ? 9.303 6.838 -13.580 1.00 97.06 209 LYS A N 1
ATOM 1563 C CA . LYS A 1 209 ? 10.182 7.606 -14.468 1.00 97.06 209 LYS A CA 1
ATOM 1564 C C . LYS A 1 209 ? 11.607 7.044 -14.472 1.00 97.06 209 LYS A C 1
ATOM 1566 O O . LYS A 1 209 ? 12.174 6.855 -15.543 1.00 97.06 209 LYS A O 1
ATOM 1571 N N . ASP A 1 210 ? 12.154 6.702 -13.306 1.00 96.62 210 ASP A N 1
ATOM 1572 C CA . ASP A 1 210 ? 13.484 6.091 -13.189 1.00 96.62 210 ASP A CA 1
ATOM 1573 C C . ASP A 1 210 ? 13.559 4.739 -13.915 1.00 96.62 210 ASP A C 1
ATOM 1575 O O . ASP A 1 210 ? 14.555 4.427 -14.574 1.00 96.62 210 ASP A O 1
ATOM 1579 N N . ARG A 1 211 ? 12.503 3.918 -13.818 1.00 95.31 211 ARG A N 1
ATOM 1580 C CA . ARG A 1 211 ? 12.436 2.623 -14.512 1.00 95.31 211 ARG A CA 1
ATOM 1581 C C . ARG A 1 211 ? 12.322 2.788 -16.019 1.00 95.31 211 ARG A C 1
ATOM 1583 O O . ARG A 1 211 ? 12.982 2.044 -16.741 1.00 95.31 211 ARG A O 1
ATOM 1590 N N . ASP A 1 212 ? 11.548 3.755 -16.486 1.00 94.12 212 ASP A N 1
ATOM 1591 C CA . ASP A 1 212 ? 11.400 4.039 -17.913 1.00 94.12 212 ASP A CA 1
ATOM 1592 C C . ASP A 1 212 ? 12.701 4.602 -18.504 1.00 94.12 212 ASP A C 1
ATOM 1594 O O . ASP A 1 212 ? 13.166 4.116 -19.535 1.00 94.12 212 ASP A O 1
ATOM 1598 N N . ALA A 1 213 ? 13.379 5.508 -17.794 1.00 95.69 213 ALA A N 1
ATOM 1599 C CA . ALA A 1 213 ? 14.705 5.996 -18.175 1.00 95.69 213 ALA A CA 1
ATOM 1600 C C . ALA A 1 213 ? 15.744 4.862 -18.233 1.00 95.69 213 ALA A C 1
ATOM 1602 O O . ALA A 1 213 ? 16.553 4.788 -19.161 1.00 95.69 213 ALA A O 1
ATOM 1603 N N . LEU A 1 214 ? 15.704 3.932 -17.273 1.00 94.81 214 LEU A N 1
ATOM 1604 C CA . LEU A 1 214 ? 16.588 2.769 -17.277 1.00 94.81 214 LEU A CA 1
ATOM 1605 C C . LEU A 1 214 ? 16.298 1.826 -18.457 1.00 94.81 214 LEU A C 1
ATOM 1607 O O . LEU A 1 214 ? 17.241 1.307 -19.055 1.00 94.81 214 LEU A O 1
ATOM 1611 N N . ARG A 1 215 ? 15.024 1.617 -18.817 1.00 94.50 215 ARG A N 1
ATOM 1612 C CA . ARG A 1 215 ? 14.642 0.845 -20.012 1.00 94.50 215 ARG A CA 1
ATOM 1613 C C . ARG A 1 215 ? 15.167 1.502 -21.284 1.00 94.50 215 ARG A C 1
ATOM 1615 O O . ARG A 1 215 ? 15.809 0.816 -22.074 1.00 94.50 215 ARG A O 1
ATOM 1622 N N . ALA A 1 216 ? 14.972 2.812 -21.439 1.00 95.06 216 ALA A N 1
ATOM 1623 C CA . ALA A 1 216 ? 15.462 3.568 -22.591 1.00 95.06 216 ALA A CA 1
ATOM 1624 C C . ALA A 1 216 ? 16.989 3.464 -22.727 1.00 95.06 216 ALA A C 1
ATOM 1626 O O . ALA A 1 216 ? 17.499 3.116 -23.789 1.00 95.06 216 ALA A O 1
ATOM 1627 N N . LYS A 1 217 ? 17.725 3.647 -21.622 1.00 94.69 217 LYS A N 1
ATOM 1628 C CA . LYS A 1 217 ? 19.188 3.497 -21.597 1.00 94.69 217 LYS A CA 1
ATOM 1629 C C . LYS A 1 217 ? 19.648 2.096 -22.014 1.00 94.69 217 LYS A C 1
ATOM 1631 O O . LYS A 1 217 ? 20.694 1.949 -22.641 1.00 94.69 217 LYS A O 1
ATOM 1636 N N . LEU A 1 218 ? 18.904 1.058 -21.635 1.00 95.56 218 LEU A N 1
ATOM 1637 C CA . LEU A 1 218 ? 19.267 -0.329 -21.920 1.00 95.56 218 LEU A CA 1
ATOM 1638 C C . LEU A 1 218 ? 18.808 -0.822 -23.294 1.00 95.56 218 LEU A C 1
ATOM 1640 O O . LEU A 1 218 ? 19.320 -1.848 -23.738 1.00 95.56 218 LEU A O 1
ATOM 1644 N N . ALA A 1 219 ? 17.890 -0.125 -23.970 1.00 93.88 219 ALA A N 1
ATOM 1645 C CA . ALA A 1 219 ? 17.357 -0.536 -25.269 1.00 93.88 219 ALA A CA 1
ATOM 1646 C C . ALA A 1 219 ? 18.483 -0.805 -26.279 1.00 93.88 219 ALA A C 1
ATOM 1648 O O . ALA A 1 219 ? 18.558 -1.899 -26.831 1.00 93.88 219 ALA A O 1
ATOM 1649 N N . ASN A 1 220 ? 19.445 0.117 -26.374 1.00 91.75 220 ASN A N 1
ATOM 1650 C CA . ASN A 1 220 ? 20.549 0.047 -27.340 1.00 91.75 220 ASN A CA 1
ATOM 1651 C C . ASN A 1 220 ? 21.884 -0.407 -26.725 1.00 91.75 220 ASN A C 1
ATOM 1653 O O . ASN A 1 220 ? 22.899 -0.493 -27.414 1.00 91.75 220 ASN A O 1
ATOM 1657 N N . ALA A 1 221 ? 21.912 -0.704 -25.423 1.00 93.81 221 ALA A N 1
ATOM 1658 C CA . ALA A 1 221 ? 23.132 -1.139 -24.756 1.00 93.81 221 ALA A CA 1
ATOM 1659 C C . ALA A 1 221 ? 23.552 -2.544 -25.237 1.00 93.81 221 ALA A C 1
ATOM 1661 O O . ALA A 1 221 ? 22.733 -3.470 -25.300 1.00 93.81 221 ALA A O 1
ATOM 1662 N N . LYS A 1 222 ? 24.840 -2.702 -25.566 1.00 95.00 222 LYS A N 1
ATOM 1663 C CA . LYS A 1 222 ? 25.440 -3.962 -26.035 1.00 95.00 222 LYS A CA 1
ATOM 1664 C C . LYS A 1 222 ? 26.003 -4.792 -24.868 1.00 95.00 222 LYS A C 1
ATOM 1666 O O . LYS A 1 222 ? 26.249 -4.278 -23.776 1.00 95.00 222 LYS A O 1
ATOM 1671 N N . GLY A 1 223 ? 26.215 -6.085 -25.115 1.00 96.44 223 GLY A N 1
ATOM 1672 C CA . GLY A 1 223 ? 26.879 -7.014 -24.196 1.00 96.44 223 GLY A CA 1
ATOM 1673 C C . GLY A 1 223 ? 25.960 -7.756 -23.216 1.00 96.44 223 GLY A C 1
ATOM 1674 O O . GLY A 1 223 ? 24.826 -7.358 -22.932 1.00 96.44 223 GLY A O 1
ATOM 1675 N N . ASN A 1 224 ? 26.487 -8.848 -22.654 1.00 96.31 224 ASN A N 1
ATOM 1676 C CA . ASN A 1 224 ? 25.736 -9.813 -21.836 1.00 96.31 224 ASN A CA 1
ATOM 1677 C C . ASN A 1 224 ? 25.094 -9.185 -20.588 1.00 96.31 224 ASN A C 1
ATOM 1679 O O . ASN A 1 224 ? 23.970 -9.521 -20.213 1.00 96.31 224 ASN A O 1
ATOM 1683 N N . LYS A 1 225 ? 25.768 -8.210 -19.964 1.00 95.38 225 LYS A N 1
ATOM 1684 C CA . LYS A 1 225 ? 25.235 -7.476 -18.807 1.00 95.38 225 LYS A CA 1
ATOM 1685 C C . LYS A 1 225 ? 23.980 -6.675 -19.166 1.00 95.38 225 LYS A C 1
ATOM 1687 O O . LYS A 1 225 ? 23.003 -6.713 -18.419 1.00 95.38 225 LYS A O 1
ATOM 1692 N N . ALA A 1 226 ? 23.989 -5.974 -20.300 1.00 94.94 226 ALA A N 1
ATOM 1693 C CA . ALA A 1 226 ? 22.837 -5.208 -20.766 1.00 94.94 226 ALA A CA 1
ATOM 1694 C C . ALA A 1 226 ? 21.659 -6.131 -21.108 1.00 94.94 226 ALA A C 1
ATOM 1696 O O . ALA A 1 226 ? 20.538 -5.874 -20.669 1.00 94.94 226 ALA A O 1
ATOM 1697 N N . ALA A 1 227 ? 21.925 -7.249 -21.792 1.00 95.69 227 ALA A N 1
ATOM 1698 C CA . ALA A 1 227 ? 20.917 -8.265 -22.092 1.00 95.69 227 ALA A CA 1
ATOM 1699 C C . ALA A 1 227 ? 20.261 -8.828 -20.817 1.00 95.69 227 ALA A C 1
ATOM 1701 O O . ALA A 1 227 ? 19.033 -8.845 -20.709 1.00 95.69 227 ALA A O 1
ATOM 1702 N N . ARG A 1 228 ? 21.062 -9.189 -19.803 1.00 95.75 228 ARG A N 1
ATOM 1703 C CA . ARG A 1 228 ? 20.553 -9.656 -18.501 1.00 95.75 228 ARG A CA 1
ATOM 1704 C C . ARG A 1 228 ? 19.684 -8.603 -17.813 1.00 95.75 228 ARG A C 1
ATOM 1706 O O . ARG A 1 228 ? 18.615 -8.929 -17.301 1.00 95.75 228 ARG A O 1
ATOM 1713 N N . MET A 1 229 ? 20.112 -7.340 -17.808 1.00 95.06 229 MET A N 1
ATOM 1714 C CA . MET A 1 229 ? 19.339 -6.258 -17.193 1.00 95.06 229 MET A CA 1
ATOM 1715 C C . MET A 1 229 ? 18.023 -5.984 -17.928 1.00 95.06 229 MET A C 1
ATOM 1717 O O . MET A 1 229 ? 17.003 -5.788 -17.266 1.00 95.06 229 MET A O 1
ATOM 1721 N N . ARG A 1 230 ? 18.008 -6.038 -19.268 1.00 95.56 230 ARG A N 1
ATOM 1722 C CA . ARG A 1 230 ? 16.767 -5.967 -20.059 1.00 95.56 230 ARG A CA 1
ATOM 1723 C C . ARG A 1 230 ? 15.800 -7.084 -19.671 1.00 95.56 230 ARG A C 1
ATOM 1725 O O . ARG A 1 230 ? 14.647 -6.795 -19.367 1.00 95.56 230 ARG A O 1
ATOM 1732 N N . ALA A 1 231 ? 16.275 -8.328 -19.591 1.00 94.75 231 ALA A N 1
ATOM 1733 C CA . ALA A 1 231 ? 15.446 -9.469 -19.198 1.00 94.75 231 ALA A CA 1
ATOM 1734 C C . ALA A 1 231 ? 14.858 -9.312 -17.781 1.00 94.75 231 ALA A C 1
ATOM 1736 O O . ALA A 1 231 ? 13.685 -9.611 -17.554 1.00 94.75 231 ALA A O 1
ATOM 1737 N N . ILE A 1 232 ? 15.640 -8.790 -16.829 1.00 93.69 232 ILE A N 1
ATOM 1738 C CA . ILE A 1 232 ? 15.155 -8.501 -15.471 1.00 93.69 232 ILE A CA 1
ATOM 1739 C C . ILE A 1 232 ? 14.060 -7.425 -15.500 1.00 93.69 232 ILE A C 1
ATOM 1741 O O . ILE A 1 232 ? 13.009 -7.622 -14.895 1.00 93.69 232 ILE A O 1
ATOM 1745 N N . LEU A 1 233 ? 14.267 -6.310 -16.207 1.00 92.81 233 LEU A N 1
ATOM 1746 C CA . LEU A 1 233 ? 13.295 -5.207 -16.274 1.00 92.81 233 LEU A CA 1
ATOM 1747 C C . LEU A 1 233 ? 12.026 -5.550 -17.054 1.00 92.81 233 LEU A C 1
ATOM 1749 O O . LEU A 1 233 ? 10.969 -4.989 -16.763 1.00 92.81 233 LEU A O 1
ATOM 1753 N N . ALA A 1 234 ? 12.128 -6.454 -18.028 1.00 92.38 234 ALA A N 1
ATOM 1754 C CA . ALA A 1 234 ? 10.983 -6.979 -18.756 1.00 92.38 234 ALA A CA 1
ATOM 1755 C C . ALA A 1 234 ? 10.070 -7.809 -17.841 1.00 92.38 234 ALA A C 1
ATOM 1757 O O . ALA A 1 234 ? 8.856 -7.757 -17.996 1.00 92.38 234 ALA A O 1
ATOM 1758 N N . ARG A 1 235 ? 10.631 -8.517 -16.852 1.00 94.12 235 ARG A N 1
ATOM 1759 C CA . ARG A 1 235 ? 9.858 -9.287 -15.861 1.00 94.12 235 ARG A CA 1
ATOM 1760 C C . ARG A 1 235 ? 9.388 -8.423 -14.690 1.00 94.12 235 ARG A C 1
ATOM 1762 O O . ARG A 1 235 ? 8.239 -8.523 -14.273 1.00 94.12 235 ARG A O 1
ATOM 1769 N N . LYS A 1 236 ? 10.257 -7.542 -14.181 1.00 95.38 236 LYS A N 1
ATOM 1770 C CA . LYS A 1 236 ? 10.001 -6.686 -13.014 1.00 95.38 236 LYS A CA 1
ATOM 1771 C C . LYS A 1 236 ? 9.422 -5.326 -13.415 1.00 95.38 236 LYS A C 1
ATOM 1773 O O . LYS A 1 236 ? 10.123 -4.316 -13.410 1.00 95.38 236 LYS A O 1
ATOM 1778 N N . GLN A 1 237 ? 8.149 -5.310 -13.807 1.00 94.75 237 GLN A N 1
ATOM 1779 C CA . GLN A 1 237 ? 7.456 -4.098 -14.271 1.00 94.75 237 GLN A CA 1
ATOM 1780 C C . GLN A 1 237 ? 6.543 -3.441 -13.229 1.00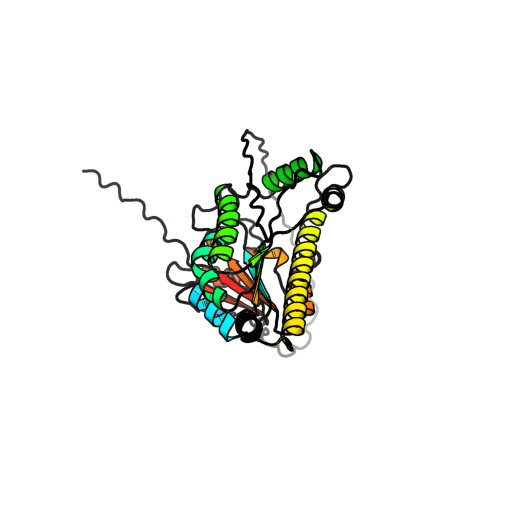 94.75 237 GLN A C 1
ATOM 1782 O O . GLN A 1 237 ? 6.063 -2.335 -13.469 1.00 94.75 237 GLN A O 1
ATOM 1787 N N . LEU A 1 238 ? 6.286 -4.113 -12.108 1.00 98.06 238 LEU A N 1
ATOM 1788 C CA . LEU A 1 238 ? 5.304 -3.697 -11.117 1.00 98.06 238 LEU A CA 1
ATOM 1789 C C . LEU A 1 238 ? 5.944 -2.847 -10.011 1.00 98.06 238 LEU A C 1
ATOM 1791 O O . LEU A 1 238 ? 6.916 -3.261 -9.378 1.00 98.06 238 LEU A O 1
ATOM 1795 N N . VAL A 1 239 ? 5.356 -1.684 -9.746 1.00 98.62 239 VAL A N 1
ATOM 1796 C CA . VAL A 1 239 ? 5.640 -0.870 -8.559 1.00 98.62 239 VAL A CA 1
ATOM 1797 C C . VAL A 1 239 ? 4.559 -1.145 -7.519 1.00 98.62 239 VAL A C 1
ATOM 1799 O O . VAL A 1 239 ? 3.371 -0.996 -7.801 1.00 98.62 239 VAL A O 1
ATOM 1802 N N . LEU A 1 240 ? 4.967 -1.555 -6.322 1.00 98.88 240 LEU A N 1
ATOM 1803 C CA . LEU A 1 240 ? 4.064 -1.759 -5.194 1.00 98.88 240 LEU A CA 1
ATOM 1804 C C . LEU A 1 240 ? 4.014 -0.499 -4.334 1.00 98.88 240 LEU A C 1
ATOM 1806 O O . LEU A 1 240 ? 5.037 0.161 -4.141 1.00 98.88 240 LEU A O 1
ATOM 1810 N N . VAL A 1 241 ? 2.849 -0.209 -3.767 1.00 98.81 241 VAL A N 1
ATOM 1811 C CA . VAL A 1 241 ? 2.676 0.818 -2.732 1.00 98.81 241 VAL A CA 1
ATOM 1812 C C . VAL A 1 241 ? 1.999 0.160 -1.538 1.00 98.81 241 VAL A C 1
ATOM 1814 O O . VAL A 1 241 ? 1.083 -0.626 -1.739 1.00 98.81 241 VAL A O 1
ATOM 1817 N N . TYR A 1 242 ? 2.449 0.427 -0.316 1.00 98.75 242 TYR A N 1
ATOM 1818 C CA . TYR A 1 242 ? 1.838 -0.094 0.907 1.00 98.75 242 TYR A CA 1
ATOM 1819 C C . TYR A 1 242 ? 1.607 1.041 1.901 1.00 98.75 242 TYR A C 1
ATOM 1821 O O . TYR A 1 242 ? 2.568 1.701 2.299 1.00 98.75 242 TYR A O 1
ATOM 1829 N N . GLY A 1 243 ? 0.364 1.257 2.323 1.00 97.12 243 GLY A N 1
ATOM 1830 C CA . GLY A 1 243 ? 0.005 2.355 3.219 1.00 97.12 243 GLY A CA 1
ATOM 1831 C C . GLY A 1 243 ? -1.416 2.264 3.762 1.00 97.12 243 GLY A C 1
ATOM 1832 O O . GLY A 1 243 ? -1.972 1.175 3.875 1.00 97.12 243 GLY A O 1
ATOM 1833 N N . GLY A 1 244 ? -1.995 3.400 4.139 1.00 96.31 244 GLY A N 1
ATOM 1834 C CA . GLY A 1 244 ? -3.378 3.484 4.603 1.00 96.31 244 GLY A CA 1
ATOM 1835 C C . GLY A 1 244 ? -4.378 3.409 3.446 1.00 96.31 244 GLY A C 1
ATOM 1836 O O . GLY A 1 244 ? -4.165 4.017 2.396 1.00 96.31 244 GLY A O 1
ATOM 1837 N N . ALA A 1 245 ? -5.495 2.701 3.650 1.00 96.88 245 ALA A N 1
ATOM 1838 C CA . ALA A 1 245 ? -6.574 2.585 2.657 1.00 96.88 245 ALA A CA 1
ATOM 1839 C C . ALA A 1 245 ? -7.117 3.951 2.203 1.00 96.88 245 ALA A C 1
ATOM 1841 O O . ALA A 1 245 ? -7.329 4.167 1.017 1.00 96.88 245 ALA A O 1
ATOM 1842 N N . LEU A 1 246 ? -7.202 4.922 3.119 1.00 95.38 246 LEU A N 1
ATOM 1843 C CA . LEU A 1 246 ? -7.644 6.289 2.820 1.00 95.38 246 LEU A CA 1
ATOM 1844 C C . LEU A 1 246 ? -6.815 6.965 1.714 1.00 95.38 246 LEU A C 1
ATOM 1846 O O . LEU A 1 246 ? -7.368 7.640 0.851 1.00 95.38 246 LEU A O 1
ATOM 1850 N N . HIS A 1 247 ? -5.489 6.798 1.719 1.00 97.50 247 HIS A N 1
ATOM 1851 C CA . HIS A 1 247 ? -4.641 7.379 0.678 1.00 97.50 247 HIS A CA 1
ATOM 1852 C C . HIS A 1 247 ? -4.712 6.581 -0.634 1.00 97.50 247 HIS A C 1
ATOM 1854 O O . HIS A 1 247 ? -4.574 7.155 -1.715 1.00 97.50 247 HIS A O 1
ATOM 1860 N N . ASN A 1 248 ? -4.905 5.264 -0.539 1.00 97.38 248 ASN A N 1
ATOM 1861 C CA . ASN A 1 248 ? -4.944 4.334 -1.668 1.00 97.38 248 ASN A CA 1
ATOM 1862 C C . ASN A 1 248 ? -6.254 4.403 -2.472 1.00 97.38 248 ASN A C 1
ATOM 1864 O O . ASN A 1 248 ? -6.269 3.984 -3.626 1.00 97.38 248 ASN A O 1
ATOM 1868 N N . ASP A 1 249 ? -7.321 4.953 -1.889 1.00 95.69 249 ASP A N 1
ATOM 1869 C CA . ASP A 1 249 ? -8.664 4.935 -2.468 1.00 95.69 249 ASP A CA 1
ATOM 1870 C C . ASP A 1 249 ? -8.712 5.473 -3.904 1.00 95.69 249 ASP A C 1
ATOM 1872 O O . ASP A 1 249 ? -8.328 6.614 -4.167 1.00 95.69 249 ASP A O 1
ATOM 1876 N N . ARG A 1 250 ? -9.163 4.647 -4.856 1.00 94.81 250 ARG A N 1
ATOM 1877 C CA . ARG A 1 250 ? -9.315 5.010 -6.273 1.00 94.81 250 ARG A CA 1
ATOM 1878 C C . ARG A 1 250 ? -10.579 5.831 -6.530 1.00 94.81 250 ARG A C 1
ATOM 1880 O O . ARG A 1 250 ? -10.614 6.562 -7.522 1.00 94.81 250 ARG A O 1
ATOM 1887 N N . ALA A 1 251 ? -11.596 5.703 -5.686 1.00 93.12 251 ALA A N 1
ATOM 1888 C CA . ALA A 1 251 ? -12.881 6.383 -5.802 1.00 93.12 251 ALA A CA 1
ATOM 1889 C C . ALA A 1 251 ? -13.309 6.972 -4.440 1.00 93.12 251 ALA A C 1
ATOM 1891 O O . ALA A 1 251 ? -14.380 6.630 -3.938 1.00 93.12 251 ALA A O 1
ATOM 1892 N N . PRO A 1 252 ? -12.489 7.869 -3.856 1.00 93.88 252 PRO A N 1
ATOM 1893 C CA . PRO A 1 252 ? -12.730 8.413 -2.526 1.00 93.88 252 PRO A CA 1
ATOM 1894 C C . PRO A 1 252 ? -14.025 9.223 -2.464 1.00 93.88 252 PRO A C 1
ATOM 1896 O O . PRO A 1 252 ? -14.420 9.868 -3.442 1.00 93.88 252 PRO A O 1
ATOM 1899 N N . SER A 1 253 ? -14.634 9.275 -1.274 1.00 90.75 253 SER A N 1
ATOM 1900 C CA . SER A 1 253 ? -15.703 10.238 -0.993 1.00 90.75 253 SER A CA 1
ATOM 1901 C C . SER A 1 253 ? -15.212 11.674 -1.211 1.00 90.75 253 SER A C 1
ATOM 1903 O O . SER A 1 253 ? -14.008 11.963 -1.216 1.00 90.75 253 SER A O 1
ATOM 1905 N N . LYS A 1 254 ? -16.154 12.612 -1.356 1.00 91.75 254 LYS A N 1
ATOM 1906 C CA . LYS A 1 254 ? -15.818 14.033 -1.519 1.00 91.75 254 LYS A CA 1
ATOM 1907 C C . LYS A 1 254 ? -14.974 14.562 -0.356 1.00 91.75 254 LYS A C 1
ATOM 1909 O O . LYS A 1 254 ? -14.076 15.362 -0.607 1.00 91.75 254 LYS A O 1
ATOM 1914 N N . GLU A 1 255 ? -15.210 14.105 0.878 1.00 91.44 255 GLU A N 1
ATOM 1915 C CA . GLU A 1 255 ? -14.418 14.549 2.032 1.00 91.44 255 GLU A CA 1
ATOM 1916 C C . GLU A 1 255 ? -12.967 14.052 1.979 1.00 91.44 255 GLU A C 1
ATOM 1918 O O . GLU A 1 255 ? -12.058 14.767 2.402 1.00 91.44 255 GLU A O 1
ATOM 1923 N N . PHE A 1 256 ? -12.726 12.850 1.444 1.00 92.56 256 PHE A N 1
ATOM 1924 C CA . PHE A 1 256 ? -11.395 12.232 1.443 1.00 92.56 256 PHE A CA 1
ATOM 1925 C C . PHE A 1 256 ? -10.606 12.416 0.141 1.00 92.56 256 PHE A C 1
ATOM 1927 O O . PHE A 1 256 ? -9.401 12.147 0.103 1.00 92.56 256 PHE A O 1
ATOM 1934 N N . ALA A 1 257 ? -11.240 12.938 -0.913 1.00 94.88 257 ALA A N 1
ATOM 1935 C CA . ALA A 1 257 ? -10.637 13.104 -2.235 1.00 94.88 257 ALA A CA 1
ATOM 1936 C C . ALA A 1 257 ? -9.322 13.902 -2.228 1.00 94.88 257 ALA A C 1
ATOM 1938 O O . ALA A 1 257 ? -8.413 13.606 -3.005 1.00 94.88 257 ALA A O 1
ATOM 1939 N N . ALA A 1 258 ? -9.186 14.884 -1.331 1.00 95.88 258 ALA A N 1
ATOM 1940 C CA . ALA A 1 258 ? -7.976 15.699 -1.215 1.00 95.88 258 ALA A CA 1
ATOM 1941 C C . ALA A 1 258 ? -6.758 14.929 -0.668 1.00 95.88 258 ALA A C 1
ATOM 1943 O O . ALA A 1 258 ? -5.622 15.359 -0.874 1.00 95.88 258 ALA A O 1
ATOM 1944 N N . TYR A 1 259 ? -6.983 13.814 0.029 1.00 96.81 259 TYR A N 1
ATOM 1945 C CA . TYR A 1 259 ? -5.939 13.014 0.673 1.00 96.81 259 TYR A CA 1
ATOM 1946 C C . TYR A 1 259 ? -5.569 11.783 -0.158 1.00 96.81 259 TYR A C 1
ATOM 1948 O O . TYR A 1 259 ? -4.422 11.337 -0.133 1.00 96.81 259 TYR A O 1
ATOM 1956 N N . ALA A 1 260 ? -6.510 11.260 -0.943 1.00 97.38 260 ALA A N 1
ATOM 1957 C CA . ALA A 1 260 ? -6.277 10.109 -1.798 1.00 97.38 260 ALA A CA 1
ATOM 1958 C C . ALA A 1 260 ? -5.295 10.421 -2.944 1.00 97.38 260 ALA A C 1
ATOM 1960 O O . ALA A 1 260 ? -5.403 11.417 -3.675 1.00 97.38 260 ALA A O 1
ATOM 1961 N N . TYR A 1 261 ? -4.319 9.539 -3.143 1.00 97.69 261 TYR A N 1
ATOM 1962 C CA . TYR A 1 261 ? -3.501 9.527 -4.351 1.00 97.69 261 TYR A CA 1
ATOM 1963 C C . TYR A 1 261 ? -4.093 8.628 -5.436 1.00 97.69 261 TYR A C 1
ATOM 1965 O O . TYR A 1 261 ? -3.730 8.816 -6.595 1.00 97.69 261 TYR A O 1
ATOM 1973 N N . GLY A 1 262 ? -4.989 7.689 -5.107 1.00 96.44 262 GLY A N 1
ATOM 1974 C CA . GLY A 1 262 ? -5.504 6.666 -6.026 1.00 96.44 262 GLY A CA 1
ATOM 1975 C C . GLY A 1 262 ? -5.967 7.188 -7.396 1.00 96.44 262 GLY A C 1
ATOM 1976 O O . GLY A 1 262 ? -5.455 6.707 -8.415 1.00 96.44 262 GLY A O 1
ATOM 1977 N N . PRO A 1 263 ? -6.823 8.230 -7.492 1.00 96.38 263 PRO A N 1
ATOM 1978 C CA . PRO A 1 263 ? -7.269 8.757 -8.785 1.00 96.38 263 PRO A CA 1
ATOM 1979 C C . PRO A 1 263 ? -6.104 9.330 -9.602 1.00 96.38 263 PRO A C 1
ATOM 1981 O O . PRO A 1 263 ? -5.976 9.096 -10.807 1.00 96.38 263 PRO A O 1
ATOM 1984 N N . ARG A 1 264 ? -5.192 10.043 -8.929 1.00 97.44 264 ARG A N 1
ATOM 1985 C CA . ARG A 1 264 ? -4.017 10.669 -9.550 1.00 97.44 264 ARG A CA 1
ATOM 1986 C C . ARG A 1 264 ? -2.974 9.634 -9.966 1.00 97.44 264 ARG A C 1
ATOM 1988 O O . ARG A 1 264 ? -2.379 9.774 -11.032 1.00 97.44 264 ARG A O 1
ATOM 1995 N N . ALA A 1 265 ? -2.784 8.579 -9.177 1.00 97.44 265 ALA A N 1
ATOM 1996 C CA . ALA A 1 265 ? -1.918 7.456 -9.510 1.00 97.44 265 ALA A CA 1
ATOM 1997 C C . ALA A 1 265 ? -2.477 6.660 -10.692 1.00 97.44 265 ALA A C 1
ATOM 1999 O O . ALA A 1 265 ? -1.707 6.311 -11.584 1.00 97.44 265 ALA A O 1
ATOM 2000 N N . SER A 1 266 ? -3.799 6.457 -10.767 1.00 96.19 266 SER A N 1
ATOM 2001 C CA . SER A 1 266 ? -4.432 5.872 -11.953 1.00 96.19 266 SER A CA 1
ATOM 2002 C C . SER A 1 266 ? -4.188 6.706 -13.198 1.00 96.19 266 SER A C 1
ATOM 2004 O O . SER A 1 266 ? -3.785 6.156 -14.220 1.00 96.19 266 SER A O 1
ATOM 2006 N N . LYS A 1 267 ? -4.389 8.025 -13.121 1.00 96.00 267 LYS A N 1
ATOM 2007 C CA . LYS A 1 267 ? -4.114 8.920 -14.250 1.00 96.00 267 LYS A CA 1
ATOM 2008 C C . LYS A 1 267 ? -2.644 8.850 -14.670 1.00 96.00 267 LYS A C 1
ATOM 2010 O O . LYS A 1 267 ? -2.351 8.710 -15.850 1.00 96.00 267 LYS A O 1
ATOM 2015 N N . ALA A 1 268 ? -1.720 8.895 -13.711 1.00 96.00 268 ALA A N 1
ATOM 2016 C CA . ALA A 1 268 ? -0.288 8.848 -13.991 1.00 96.00 268 ALA A CA 1
ATOM 2017 C C . ALA A 1 268 ? 0.169 7.494 -14.562 1.00 96.00 268 ALA A C 1
ATOM 2019 O O . ALA A 1 268 ? 1.070 7.458 -15.402 1.00 96.00 268 ALA A O 1
ATOM 2020 N N . ALA A 1 269 ? -0.406 6.378 -14.100 1.00 95.31 269 ALA A N 1
ATOM 2021 C CA . ALA A 1 269 ? -0.088 5.025 -14.566 1.00 95.31 269 ALA A CA 1
ATOM 2022 C C . ALA A 1 269 ? -0.589 4.741 -15.990 1.00 95.31 269 ALA A C 1
ATOM 2024 O O . ALA A 1 269 ? 0.009 3.913 -16.683 1.00 95.31 269 ALA A O 1
ATOM 2025 N N . GLY A 1 270 ? -1.643 5.438 -16.415 1.00 94.00 270 GLY A N 1
ATOM 2026 C CA . GLY A 1 270 ? -2.423 5.116 -17.602 1.00 94.00 270 GLY A CA 1
ATOM 2027 C C . GLY A 1 270 ? -3.632 4.249 -17.251 1.00 94.00 270 GLY A C 1
ATOM 2028 O O . GLY A 1 270 ? -3.659 3.560 -16.225 1.00 94.00 270 GLY A O 1
ATOM 2029 N N . GLU A 1 271 ? -4.649 4.301 -18.106 1.00 89.38 271 GLU A N 1
ATOM 2030 C CA . GLU A 1 271 ? -5.895 3.561 -17.919 1.00 89.38 271 GLU A CA 1
ATOM 2031 C C . GLU A 1 271 ? -5.640 2.058 -17.717 1.00 89.38 271 GLU A C 1
ATOM 2033 O O . GLU A 1 271 ? -4.777 1.465 -18.362 1.00 89.38 271 GLU A O 1
ATOM 2038 N N . GLY A 1 272 ? -6.322 1.457 -16.737 1.00 91.94 272 GLY A N 1
ATOM 2039 C CA . GLY A 1 272 ? -6.162 0.041 -16.376 1.00 91.94 272 GLY A CA 1
ATOM 2040 C C . GLY A 1 272 ? -4.819 -0.354 -15.736 1.00 91.94 272 GLY A C 1
ATOM 2041 O O . GLY A 1 272 ? -4.655 -1.503 -15.338 1.00 91.94 272 GLY A O 1
ATOM 2042 N N . ARG A 1 273 ? -3.849 0.562 -15.589 1.00 97.19 273 ARG A N 1
ATOM 2043 C CA . ARG A 1 273 ? -2.485 0.227 -15.119 1.00 97.19 273 ARG A CA 1
ATOM 2044 C C . ARG A 1 273 ? -2.228 0.490 -13.637 1.00 97.19 273 ARG A C 1
ATOM 2046 O O . ARG A 1 273 ? -1.164 0.115 -13.138 1.00 97.19 273 ARG A O 1
ATOM 2053 N N . TYR A 1 274 ? -3.181 1.100 -12.940 1.00 98.44 274 TYR A N 1
ATOM 2054 C CA . TYR A 1 274 ? -3.213 1.184 -11.479 1.00 98.44 274 TYR A CA 1
ATOM 2055 C C . TYR A 1 274 ? -4.347 0.321 -10.941 1.00 98.44 274 TYR A C 1
ATOM 2057 O O . TYR A 1 274 ? -5.489 0.471 -11.379 1.00 98.44 274 TYR A O 1
ATOM 2065 N N . VAL A 1 275 ? -4.033 -0.532 -9.974 1.00 98.69 275 VAL A N 1
ATOM 2066 C CA . VAL A 1 275 ? -5.020 -1.331 -9.248 1.00 98.69 275 VAL A CA 1
ATOM 2067 C C . VAL A 1 275 ? -4.876 -1.054 -7.762 1.00 98.69 275 VAL A C 1
ATOM 2069 O O . VAL A 1 275 ? -3.772 -1.057 -7.218 1.00 98.69 275 VAL A O 1
ATOM 2072 N N . GLU A 1 276 ? -6.011 -0.825 -7.123 1.00 98.56 276 GLU A N 1
ATOM 2073 C CA . GLU A 1 276 ? -6.154 -0.635 -5.690 1.00 98.56 276 GLU A CA 1
ATOM 2074 C C . GLU A 1 276 ? -6.615 -1.951 -5.044 1.00 98.56 276 GLU A C 1
ATOM 2076 O O . GLU A 1 276 ? -7.581 -2.567 -5.503 1.00 98.56 276 GLU A O 1
ATOM 2081 N N . VAL A 1 277 ? -5.919 -2.387 -3.991 1.00 98.81 277 VAL A N 1
ATOM 2082 C CA . VAL A 1 277 ? -6.269 -3.555 -3.176 1.00 98.81 277 VAL A CA 1
ATOM 2083 C C . VAL A 1 277 ? -6.156 -3.210 -1.693 1.00 98.81 277 VAL A C 1
ATOM 2085 O O . VAL A 1 277 ? -5.069 -3.254 -1.122 1.00 98.81 277 VAL A O 1
ATOM 2088 N N . ASP A 1 278 ? -7.273 -2.933 -1.035 1.00 98.56 278 ASP A N 1
ATOM 2089 C CA . ASP A 1 278 ? -7.273 -2.725 0.413 1.00 98.56 278 ASP A CA 1
ATOM 2090 C C . ASP A 1 278 ? -7.295 -4.052 1.174 1.00 98.56 278 ASP A C 1
ATOM 2092 O O . ASP A 1 278 ? -7.975 -5.004 0.802 1.00 98.56 278 ASP A O 1
ATOM 2096 N N . LEU A 1 279 ? -6.532 -4.134 2.255 1.00 98.69 279 LEU A N 1
ATOM 2097 C CA . LEU A 1 279 ? -6.344 -5.316 3.079 1.00 98.69 279 LEU A CA 1
ATOM 2098 C C . LEU A 1 279 ? -7.006 -5.085 4.434 1.00 98.69 279 LEU A C 1
ATOM 2100 O O . LEU A 1 279 ? -6.514 -4.316 5.266 1.00 98.69 279 LEU A O 1
ATOM 2104 N N . PHE A 1 280 ? -8.107 -5.790 4.679 1.00 98.50 280 PHE A N 1
ATOM 2105 C CA . PHE A 1 280 ? -8.878 -5.632 5.904 1.00 98.50 280 PHE A CA 1
ATOM 2106 C C . PHE A 1 280 ? -8.809 -6.865 6.792 1.00 98.50 280 PHE A C 1
ATOM 2108 O O . PHE A 1 280 ? -9.072 -7.994 6.377 1.00 98.50 280 PHE A O 1
ATOM 2115 N N . VAL A 1 281 ? -8.475 -6.627 8.057 1.00 97.81 281 VAL A N 1
ATOM 2116 C CA . VAL A 1 281 ? -8.608 -7.603 9.137 1.00 97.81 281 VAL A CA 1
ATOM 2117 C C . VAL A 1 281 ? -10.020 -7.446 9.707 1.00 97.81 281 VAL A C 1
ATOM 2119 O O . VAL A 1 281 ? -10.323 -6.343 10.173 1.00 97.81 281 VAL A O 1
ATOM 2122 N N . PRO A 1 282 ? -10.880 -8.487 9.672 1.00 97.25 282 PRO A N 1
ATOM 2123 C CA . PRO A 1 282 ? -12.274 -8.392 10.115 1.00 97.25 282 PRO A CA 1
ATOM 2124 C C . PRO A 1 282 ? -12.423 -7.715 11.475 1.00 97.25 282 PRO A C 1
ATOM 2126 O O . PRO A 1 282 ? -13.193 -6.777 11.631 1.00 97.25 282 PRO A O 1
ATOM 2129 N N . GLU A 1 283 ? -11.601 -8.128 12.435 1.00 95.75 283 GLU A N 1
ATOM 2130 C CA . GLU A 1 283 ? -11.656 -7.666 13.814 1.00 95.75 283 GLU A CA 1
ATOM 2131 C C . GLU A 1 283 ? -11.316 -6.177 13.971 1.00 95.75 283 GLU A C 1
ATOM 2133 O O . GLU A 1 283 ? -11.684 -5.592 14.981 1.00 95.75 283 GLU A O 1
ATOM 2138 N N . TYR A 1 284 ? -10.622 -5.562 13.006 1.00 95.19 284 TYR A N 1
ATOM 2139 C CA . TYR A 1 284 ? -10.302 -4.129 13.043 1.00 95.19 284 TYR A CA 1
ATOM 2140 C C . TYR A 1 284 ? -11.398 -3.292 12.390 1.00 95.19 284 TYR A C 1
ATOM 2142 O O . TYR A 1 284 ? -11.735 -2.223 12.891 1.00 95.19 284 TYR A O 1
ATOM 2150 N N . ILE A 1 285 ? -11.963 -3.773 11.279 1.00 95.62 285 ILE A N 1
ATOM 2151 C CA . ILE A 1 285 ? -12.998 -3.035 10.545 1.00 95.62 285 ILE A CA 1
ATOM 2152 C C . ILE A 1 285 ? -14.383 -3.150 11.190 1.00 95.62 285 ILE A C 1
ATOM 2154 O O . ILE A 1 285 ? -15.245 -2.330 10.893 1.00 95.62 285 ILE A O 1
ATOM 2158 N N . GLU A 1 286 ? -14.586 -4.126 12.080 1.00 94.69 286 GLU A N 1
ATOM 2159 C CA . GLU A 1 286 ? -15.799 -4.296 12.894 1.00 94.69 286 GLU A CA 1
ATOM 2160 C C . GLU A 1 286 ? -15.789 -3.508 14.209 1.00 94.69 286 GLU A C 1
ATOM 2162 O O . GLU A 1 286 ? -16.792 -3.500 14.926 1.00 94.69 286 GLU A O 1
ATOM 2167 N N . GLU A 1 287 ? -14.686 -2.836 14.546 1.00 91.38 287 GLU A N 1
ATOM 2168 C CA . GLU A 1 287 ? -14.652 -1.960 15.714 1.00 91.38 287 GLU A CA 1
ATOM 2169 C C . GLU A 1 287 ? -15.668 -0.818 15.579 1.00 91.38 287 GLU A C 1
ATOM 2171 O O . GLU A 1 287 ? -15.859 -0.239 14.505 1.00 91.38 287 GLU A O 1
ATOM 2176 N N . LYS A 1 288 ? -16.285 -0.439 16.704 1.00 87.06 288 LYS A N 1
ATOM 2177 C CA . LYS A 1 288 ? -17.193 0.712 16.762 1.00 87.06 288 LYS A CA 1
ATOM 2178 C C . LYS A 1 288 ? -16.483 1.975 16.250 1.00 87.06 288 LYS A C 1
ATOM 2180 O O . LYS A 1 288 ? -15.387 2.299 16.706 1.00 87.06 288 LYS A O 1
ATOM 2185 N N . GLY A 1 289 ? -17.130 2.696 15.332 1.00 84.38 289 GLY A N 1
ATOM 2186 C CA . GLY A 1 289 ? -16.587 3.918 14.724 1.00 84.38 289 GLY A CA 1
ATOM 2187 C C . GLY A 1 289 ? -15.580 3.675 13.593 1.00 84.38 289 GLY A C 1
ATOM 2188 O O . GLY A 1 289 ? -14.855 4.589 13.210 1.00 84.38 289 GLY A O 1
ATOM 2189 N N . SER A 1 290 ? -15.486 2.449 13.072 1.00 88.50 290 SER A N 1
ATOM 2190 C CA . SER A 1 290 ? -14.768 2.177 11.828 1.00 88.50 290 SER A CA 1
ATOM 2191 C C . SER A 1 290 ? -15.491 2.819 10.640 1.00 88.50 290 SER A C 1
ATOM 2193 O O . SER A 1 290 ? -16.633 2.467 10.361 1.00 88.50 290 SER A O 1
ATOM 2195 N N . LEU A 1 291 ? -14.811 3.694 9.893 1.00 87.31 291 LEU A N 1
ATOM 2196 C CA . LEU A 1 291 ? -15.347 4.281 8.652 1.00 87.31 291 LEU A CA 1
ATOM 2197 C C . LEU A 1 291 ? -15.662 3.213 7.592 1.00 87.31 291 LEU A C 1
ATOM 2199 O O . LEU A 1 291 ? -16.579 3.368 6.800 1.00 87.31 291 LEU A O 1
ATOM 2203 N N . VAL A 1 292 ? -14.963 2.072 7.626 1.00 91.62 292 VAL A N 1
ATOM 2204 C CA . VAL A 1 292 ? -15.228 0.940 6.721 1.00 91.62 292 VAL A CA 1
ATOM 2205 C C . VAL A 1 292 ? -16.623 0.346 6.955 1.00 91.62 292 VAL A C 1
ATOM 2207 O O . VAL A 1 292 ? -17.173 -0.299 6.069 1.00 91.62 292 VAL A O 1
ATOM 2210 N N . SER A 1 293 ? -17.221 0.561 8.134 1.00 91.50 293 SER A N 1
ATOM 2211 C CA . SER A 1 293 ? -18.573 0.073 8.425 1.00 91.50 293 SER A CA 1
ATOM 2212 C C . SER A 1 293 ? -19.682 0.797 7.654 1.00 91.50 293 SER A C 1
ATOM 2214 O O . SER A 1 293 ? -20.794 0.277 7.574 1.00 91.50 293 SER A O 1
ATOM 2216 N N . GLU A 1 294 ? -19.368 1.948 7.056 1.00 89.75 294 GLU A N 1
ATOM 2217 C CA . GLU A 1 294 ? -20.281 2.764 6.244 1.00 89.75 294 GLU A CA 1
ATOM 2218 C C . GLU A 1 294 ? -20.310 2.318 4.771 1.00 89.75 294 GLU A C 1
ATOM 2220 O O . GLU A 1 294 ? -21.163 2.738 3.993 1.00 89.75 294 GLU A O 1
ATOM 2225 N N . GLU A 1 295 ? -19.400 1.425 4.380 1.00 91.62 295 GLU A N 1
ATOM 2226 C CA . GLU A 1 295 ? -19.314 0.896 3.027 1.00 91.62 295 GLU A CA 1
ATOM 2227 C C . GLU A 1 295 ? -20.529 0.025 2.669 1.00 91.62 295 GLU A C 1
ATOM 2229 O O . GLU A 1 295 ? -20.931 -0.866 3.424 1.00 91.62 295 GLU A O 1
ATOM 2234 N N . GLY A 1 296 ? -21.060 0.181 1.450 1.00 92.50 296 GLY A N 1
ATOM 2235 C CA . GLY A 1 296 ? -22.255 -0.552 1.001 1.00 92.50 296 GLY A CA 1
ATOM 2236 C C . GLY A 1 296 ? -22.114 -2.084 1.011 1.00 92.50 296 GLY A C 1
ATOM 2237 O O . GLY A 1 296 ? -23.114 -2.800 1.090 1.00 92.50 296 GLY A O 1
ATOM 2238 N N . TRP A 1 297 ? -20.881 -2.602 0.966 1.00 94.88 297 TRP A N 1
ATOM 2239 C CA . TRP A 1 297 ? -20.569 -4.035 1.027 1.00 94.88 297 TRP A CA 1
ATOM 2240 C C . TRP A 1 297 ? -20.434 -4.588 2.445 1.00 94.88 297 TRP A C 1
ATOM 2242 O O . TRP A 1 297 ? -20.395 -5.809 2.628 1.00 94.88 297 TRP A O 1
ATOM 2252 N N . PHE A 1 298 ? -20.370 -3.728 3.463 1.00 95.50 298 PHE A N 1
ATOM 2253 C CA . PHE A 1 298 ? -19.999 -4.126 4.816 1.00 95.50 298 PHE A CA 1
ATOM 2254 C C . PHE A 1 298 ? -21.003 -5.100 5.444 1.00 95.50 298 PHE A C 1
ATOM 2256 O O . PHE A 1 298 ? -20.616 -6.114 6.031 1.00 95.50 298 PHE A O 1
ATOM 2263 N N . ALA A 1 299 ? -22.304 -4.856 5.268 1.00 95.38 299 ALA A N 1
ATOM 2264 C CA . ALA A 1 299 ? -23.347 -5.738 5.791 1.00 95.38 299 ALA A CA 1
ATOM 2265 C C . ALA A 1 299 ? -23.265 -7.155 5.194 1.00 95.38 299 ALA A C 1
ATOM 2267 O O . ALA A 1 299 ? -23.441 -8.146 5.904 1.00 95.38 299 ALA A O 1
ATOM 2268 N N . GLU A 1 300 ? -22.965 -7.268 3.898 1.00 96.31 300 GLU A N 1
ATOM 2269 C CA . GLU A 1 300 ? -22.810 -8.561 3.235 1.00 96.31 300 GLU A CA 1
ATOM 2270 C C . GLU A 1 300 ? -21.498 -9.255 3.615 1.00 96.31 300 GLU A C 1
ATOM 2272 O O . GLU A 1 300 ? -21.499 -10.462 3.873 1.00 96.31 300 GLU A O 1
ATOM 2277 N N . PHE A 1 301 ? -20.404 -8.496 3.750 1.00 95.81 301 PHE A N 1
ATOM 2278 C CA . PHE A 1 301 ? -19.162 -8.984 4.351 1.00 95.81 301 PHE A CA 1
ATOM 2279 C C . PHE A 1 301 ? -19.444 -9.648 5.703 1.00 95.81 301 PHE A C 1
ATOM 2281 O O . PHE A 1 301 ? -19.052 -10.797 5.899 1.00 95.81 301 PHE A O 1
ATOM 2288 N N . ARG A 1 302 ? -20.167 -8.980 6.614 1.00 96.19 302 ARG A N 1
ATOM 2289 C CA . ARG A 1 302 ? -20.431 -9.515 7.960 1.00 96.19 302 ARG A CA 1
ATOM 2290 C C . ARG A 1 302 ? -21.164 -10.853 7.933 1.00 96.19 302 ARG A C 1
ATOM 2292 O O . ARG A 1 302 ? -20.837 -11.718 8.743 1.00 96.19 302 ARG A O 1
ATOM 2299 N N . ARG A 1 303 ? -22.101 -11.040 6.995 1.00 96.25 303 ARG A N 1
ATOM 2300 C CA . ARG A 1 303 ? -22.831 -12.308 6.811 1.00 96.25 303 ARG A CA 1
ATOM 2301 C C . ARG A 1 303 ? -21.945 -13.435 6.272 1.00 96.25 303 ARG A C 1
ATOM 2303 O O . ARG A 1 303 ? -22.153 -14.586 6.632 1.00 96.25 303 ARG A O 1
ATOM 2310 N N . ARG A 1 304 ? -20.972 -13.118 5.411 1.00 96.19 304 ARG A N 1
ATOM 2311 C CA . ARG A 1 304 ? -20.116 -14.110 4.727 1.00 96.19 304 ARG A CA 1
ATOM 2312 C C . ARG A 1 304 ? -18.784 -14.385 5.441 1.00 96.19 304 ARG A C 1
ATOM 2314 O O . ARG A 1 304 ? -18.141 -15.403 5.184 1.00 96.19 304 ARG A O 1
ATOM 2321 N N . ALA A 1 305 ? -18.329 -13.476 6.300 1.00 95.19 305 ALA A N 1
ATOM 2322 C CA . ALA A 1 305 ? -17.020 -13.550 6.938 1.00 95.19 305 ALA A CA 1
ATOM 2323 C C . ALA A 1 305 ? -16.907 -14.750 7.884 1.00 95.19 305 ALA A C 1
ATOM 2325 O O . ALA A 1 305 ? -17.653 -14.866 8.855 1.00 95.19 305 ALA A O 1
ATOM 2326 N N . SER A 1 306 ? -15.905 -15.598 7.658 1.00 95.19 306 SER A N 1
ATOM 2327 C CA . SER A 1 306 ? -15.682 -16.825 8.428 1.00 95.19 306 SER A CA 1
ATOM 2328 C C . SER A 1 306 ? -14.191 -17.100 8.630 1.00 95.19 306 SER A C 1
ATOM 2330 O O . SER A 1 306 ? -13.334 -16.395 8.094 1.00 95.19 306 SER A O 1
ATOM 2332 N N . ALA A 1 307 ? -13.868 -18.134 9.409 1.00 95.38 307 ALA A N 1
ATOM 2333 C CA . ALA A 1 307 ? -12.488 -18.580 9.605 1.00 95.38 307 ALA A CA 1
ATOM 2334 C C . ALA A 1 307 ? -11.931 -19.391 8.415 1.00 95.38 307 ALA A C 1
ATOM 2336 O O . ALA A 1 307 ? -10.723 -19.601 8.325 1.00 95.38 307 ALA A O 1
ATOM 2337 N N . GLN A 1 308 ? -12.792 -19.839 7.494 1.00 95.12 308 GLN A N 1
ATOM 2338 C CA . GLN A 1 308 ? -12.432 -20.788 6.433 1.00 95.12 308 GLN A CA 1
ATOM 2339 C C . GLN A 1 308 ? -12.015 -20.124 5.118 1.00 95.12 308 GLN A C 1
ATOM 2341 O O . GLN A 1 308 ? -11.245 -20.699 4.357 1.00 95.12 308 GLN A O 1
ATOM 2346 N N . GLN A 1 309 ? -12.470 -18.908 4.833 1.00 96.44 309 GLN A N 1
ATOM 2347 C CA . GLN A 1 309 ? -12.265 -18.259 3.532 1.00 96.44 309 GLN A CA 1
ATOM 2348 C C . GLN A 1 309 ? -11.973 -16.768 3.677 1.00 96.44 309 GLN A C 1
ATOM 2350 O O . GLN A 1 309 ? -12.449 -16.112 4.603 1.00 96.44 309 GLN A O 1
ATOM 2355 N N . ALA A 1 310 ? -11.137 -16.254 2.777 1.00 98.38 310 ALA A N 1
ATOM 2356 C CA . ALA A 1 310 ? -10.980 -14.821 2.574 1.00 98.38 310 ALA A CA 1
ATOM 2357 C C . ALA A 1 310 ? -12.066 -14.342 1.607 1.00 98.38 310 ALA A C 1
ATOM 2359 O O . ALA A 1 310 ? -12.526 -15.108 0.759 1.00 98.38 310 ALA A O 1
ATOM 2360 N N . LEU A 1 311 ? -12.458 -13.078 1.710 1.00 98.69 311 LEU A N 1
ATOM 2361 C CA . LEU A 1 311 ? -13.407 -12.477 0.780 1.00 98.69 311 LEU A CA 1
ATOM 2362 C C . LEU A 1 311 ? -12.677 -11.490 -0.122 1.00 98.69 311 LEU A C 1
ATOM 2364 O O . LEU A 1 311 ? -11.908 -10.660 0.359 1.00 98.69 311 LEU A O 1
ATOM 2368 N N . LEU A 1 312 ? -12.938 -11.575 -1.422 1.00 98.75 312 LEU A N 1
ATOM 2369 C CA . LEU A 1 312 ? -12.561 -10.568 -2.400 1.00 98.75 312 LEU A CA 1
ATOM 2370 C C . LEU A 1 312 ? -13.799 -9.750 -2.744 1.00 98.75 312 LEU A C 1
ATOM 2372 O O . LEU A 1 312 ? -14.780 -10.278 -3.275 1.00 98.75 312 LEU A O 1
ATOM 2376 N N . ILE A 1 313 ? -13.721 -8.459 -2.463 1.00 98.50 313 ILE A N 1
ATOM 2377 C CA . ILE A 1 313 ? -14.761 -7.478 -2.729 1.00 98.50 313 ILE A CA 1
ATOM 2378 C C . ILE A 1 313 ? -14.284 -6.631 -3.897 1.00 98.50 313 ILE A C 1
ATOM 2380 O O . ILE A 1 313 ? -13.302 -5.905 -3.781 1.00 98.50 313 ILE A O 1
ATOM 2384 N N . ARG A 1 314 ? -14.964 -6.720 -5.036 1.00 97.81 314 ARG A N 1
ATOM 2385 C CA . ARG A 1 314 ? -14.755 -5.802 -6.156 1.00 97.81 314 ARG A CA 1
ATOM 2386 C C . ARG A 1 314 ? -15.675 -4.606 -5.950 1.00 97.81 314 ARG A C 1
ATOM 2388 O O . ARG A 1 314 ? -16.886 -4.776 -6.055 1.00 97.81 314 ARG A O 1
ATOM 2395 N N . ARG A 1 315 ? -15.103 -3.432 -5.670 1.00 95.31 315 ARG A N 1
ATOM 2396 C CA . ARG A 1 315 ? -15.839 -2.167 -5.468 1.00 95.31 315 ARG A CA 1
ATOM 2397 C C . ARG A 1 315 ? -16.085 -1.409 -6.773 1.00 95.31 315 ARG A C 1
ATOM 2399 O O . ARG A 1 315 ? -16.976 -0.579 -6.853 1.00 95.31 315 ARG A O 1
ATOM 2406 N N . GLY A 1 316 ? -15.296 -1.710 -7.804 1.00 93.12 316 GLY A N 1
ATOM 2407 C CA . GLY A 1 316 ? -15.415 -1.110 -9.129 1.00 93.12 316 GLY A CA 1
ATOM 2408 C C . GLY A 1 316 ? -14.301 -1.568 -10.075 1.00 93.12 316 GLY A C 1
ATOM 2409 O O . GLY A 1 316 ? -13.553 -2.505 -9.765 1.00 93.12 316 GLY A O 1
ATOM 2410 N N . PRO A 1 317 ? -14.167 -0.953 -11.262 1.00 91.94 317 PRO A N 1
ATOM 2411 C CA . PRO A 1 317 ? -13.031 -1.186 -12.150 1.00 91.94 317 PRO A CA 1
ATOM 2412 C C . PRO A 1 317 ? -11.702 -0.823 -11.469 1.00 91.94 317 PRO A C 1
ATOM 2414 O O . PRO A 1 317 ? -11.473 0.326 -11.098 1.00 91.94 317 PRO A O 1
ATOM 2417 N N . GLY A 1 318 ? -10.821 -1.813 -11.295 1.00 95.50 318 GLY A N 1
ATOM 2418 C CA . GLY A 1 318 ? -9.496 -1.610 -10.696 1.00 95.50 318 GLY A CA 1
ATOM 2419 C C . GLY A 1 318 ? -9.489 -1.293 -9.193 1.00 95.50 318 GLY A C 1
ATOM 2420 O O . GLY A 1 318 ? -8.438 -0.891 -8.703 1.00 95.50 318 GLY A O 1
ATOM 2421 N N . SER A 1 319 ? -10.612 -1.461 -8.479 1.00 97.44 319 SER A N 1
ATOM 2422 C CA . SER A 1 319 ? -10.717 -1.235 -7.029 1.00 97.44 319 SER A CA 1
ATOM 2423 C C . SER A 1 319 ? -11.248 -2.474 -6.309 1.00 97.44 319 SER A C 1
ATOM 2425 O O . SER A 1 319 ? -12.345 -2.971 -6.607 1.00 97.44 319 SER A O 1
ATOM 2427 N N . TYR A 1 320 ? -10.446 -2.982 -5.374 1.00 98.56 320 TYR A N 1
ATOM 2428 C CA . TYR A 1 320 ? -10.688 -4.222 -4.649 1.00 98.56 320 TYR A CA 1
ATOM 2429 C C . TYR A 1 320 ? -10.414 -4.059 -3.157 1.00 98.56 320 TYR A C 1
ATOM 2431 O O . TYR A 1 320 ? -9.527 -3.315 -2.755 1.00 98.56 320 TYR A O 1
ATOM 2439 N N . ALA A 1 321 ? -11.105 -4.852 -2.345 1.00 98.50 321 ALA A N 1
ATOM 2440 C CA . ALA A 1 321 ? -10.709 -5.135 -0.977 1.00 98.50 321 ALA A CA 1
ATOM 2441 C C . ALA A 1 321 ? -10.581 -6.649 -0.773 1.00 98.50 321 ALA A C 1
ATOM 2443 O O . ALA A 1 321 ? -11.431 -7.427 -1.209 1.00 98.50 321 ALA A O 1
ATOM 2444 N N . ILE A 1 322 ? -9.518 -7.075 -0.100 1.00 98.81 322 ILE A N 1
ATOM 2445 C CA . ILE A 1 322 ? -9.341 -8.430 0.407 1.00 98.81 322 ILE A CA 1
ATOM 2446 C C . ILE A 1 322 ? -9.585 -8.380 1.908 1.00 98.81 322 ILE A C 1
ATOM 2448 O O . ILE A 1 322 ? -8.788 -7.831 2.672 1.00 98.81 322 ILE A O 1
ATOM 2452 N N . VAL A 1 323 ? -10.677 -9.002 2.335 1.00 98.62 323 VAL A N 1
ATOM 2453 C CA . VAL A 1 323 ? -10.955 -9.207 3.751 1.00 98.62 323 VAL A CA 1
ATOM 2454 C C . VAL A 1 323 ? -10.387 -10.560 4.159 1.00 98.62 323 VAL A C 1
ATOM 2456 O O . VAL A 1 323 ? -10.764 -11.602 3.613 1.00 98.62 323 VAL A O 1
ATOM 2459 N N . PHE A 1 324 ? -9.442 -10.555 5.100 1.00 98.56 324 PHE A N 1
ATOM 2460 C CA . PHE A 1 324 ? -8.828 -11.782 5.596 1.00 98.56 324 PHE A CA 1
ATOM 2461 C C . PHE A 1 324 ? -9.863 -12.685 6.281 1.00 98.56 324 PHE A C 1
ATOM 2463 O O . PHE A 1 324 ? -10.892 -12.229 6.774 1.00 98.56 324 PHE A O 1
ATOM 2470 N N . ARG A 1 325 ? -9.548 -13.983 6.357 1.00 97.19 325 ARG A N 1
ATOM 2471 C CA . ARG A 1 325 ? -10.261 -14.935 7.220 1.00 97.19 325 ARG A CA 1
ATOM 2472 C C . ARG A 1 325 ? -10.351 -14.380 8.642 1.00 97.19 325 ARG A C 1
ATOM 2474 O O . ARG A 1 325 ? -9.349 -13.871 9.155 1.00 97.19 325 ARG A O 1
ATOM 2481 N N . ARG A 1 326 ? -11.506 -14.551 9.289 1.00 95.19 326 ARG A N 1
ATOM 2482 C CA . ARG A 1 326 ? -11.638 -14.305 10.730 1.00 95.19 326 ARG A CA 1
ATOM 2483 C C . ARG A 1 326 ? -10.639 -15.173 11.480 1.00 95.19 326 ARG A C 1
ATOM 2485 O O . ARG A 1 326 ? -10.427 -16.336 11.131 1.00 95.19 326 ARG A O 1
ATOM 2492 N N . SER A 1 327 ? -10.046 -14.628 12.529 1.00 90.31 327 SER A N 1
ATOM 2493 C CA . SER A 1 327 ? -9.242 -15.437 13.436 1.00 90.31 327 SER A CA 1
ATOM 2494 C C . SER A 1 327 ? -10.162 -16.426 14.148 1.00 90.31 327 SER A C 1
ATOM 2496 O O . SER A 1 327 ? -11.282 -16.077 14.531 1.00 90.31 327 SER A O 1
ATOM 2498 N N . ALA A 1 328 ? -9.712 -17.671 14.317 1.00 79.88 328 ALA A N 1
ATOM 2499 C CA . ALA A 1 328 ? -10.451 -18.633 15.122 1.00 79.88 328 ALA A CA 1
ATOM 2500 C C . ALA A 1 328 ? -10.674 -18.037 16.520 1.00 79.88 328 ALA A C 1
ATOM 2502 O O . ALA A 1 328 ? -9.739 -17.495 17.123 1.00 79.88 328 ALA A O 1
ATOM 2503 N N . LYS A 1 329 ? -11.905 -18.120 17.041 1.00 65.06 329 LYS A N 1
ATOM 2504 C CA . LYS A 1 329 ? -12.143 -17.808 18.452 1.00 65.06 329 LYS A CA 1
ATOM 2505 C C . LYS A 1 329 ? -11.236 -18.735 19.257 1.00 65.06 329 LYS A C 1
ATOM 2507 O O . LYS A 1 329 ? -11.298 -19.949 19.072 1.00 65.06 329 LYS A O 1
ATOM 2512 N N . LYS A 1 330 ? -10.383 -18.183 20.125 1.00 55.31 330 LYS A N 1
ATOM 2513 C CA . LYS A 1 330 ? -9.687 -19.007 21.115 1.00 55.31 330 LYS A CA 1
ATOM 2514 C C . LYS A 1 330 ? -10.769 -19.657 21.970 1.00 55.31 330 LYS A C 1
ATOM 2516 O O . LYS A 1 330 ? -11.427 -18.963 22.739 1.00 55.31 330 LYS A O 1
ATOM 2521 N N . VAL A 1 331 ? -10.986 -20.957 21.798 1.00 46.50 331 VAL A N 1
ATOM 2522 C CA . VAL A 1 331 ? -11.736 -21.745 22.773 1.00 46.50 331 VAL A CA 1
ATOM 2523 C C . VAL A 1 331 ? -10.873 -21.712 24.028 1.00 46.50 331 VAL A C 1
ATOM 2525 O O . VAL A 1 331 ? -9.732 -22.173 23.998 1.00 46.50 331 VAL A O 1
ATOM 2528 N N . ALA A 1 332 ? -11.351 -21.056 25.087 1.00 43.22 332 ALA A N 1
ATOM 2529 C CA . ALA A 1 332 ? -10.681 -21.138 26.376 1.00 43.22 332 ALA A CA 1
ATOM 2530 C C . ALA A 1 332 ? -10.585 -22.628 26.742 1.00 43.22 332 ALA A C 1
ATOM 2532 O O . ALA A 1 332 ? -11.582 -23.337 26.561 1.00 43.22 332 ALA A O 1
ATOM 2533 N N . PRO A 1 333 ? -9.420 -23.131 27.187 1.00 44.03 333 PRO A N 1
ATOM 2534 C CA . PRO A 1 333 ? -9.338 -24.502 27.659 1.00 44.03 333 PRO A CA 1
ATOM 2535 C C . PRO A 1 333 ? -10.410 -24.672 28.734 1.00 44.03 333 PRO A C 1
ATOM 2537 O O . PRO A 1 333 ? -10.473 -23.873 29.671 1.00 44.03 333 PRO A O 1
ATOM 2540 N N . LYS A 1 334 ? -11.294 -25.663 28.554 1.00 47.69 334 LYS A N 1
ATOM 2541 C CA . LYS A 1 334 ? -12.204 -26.077 29.619 1.00 47.69 334 LYS A CA 1
ATOM 2542 C C . LYS A 1 334 ? -11.302 -26.387 30.802 1.00 47.69 334 LYS A C 1
ATOM 2544 O O . LYS A 1 334 ? -10.472 -27.288 30.710 1.00 47.69 334 LYS A O 1
ATOM 2549 N N . THR A 1 335 ? -11.413 -25.603 31.864 1.00 52.81 335 THR A N 1
ATOM 2550 C CA . THR A 1 335 ? -10.813 -25.922 33.151 1.00 52.81 335 THR A CA 1
ATOM 2551 C C . THR A 1 335 ? -11.504 -27.189 33.636 1.00 52.81 335 THR A C 1
ATOM 2553 O O . THR A 1 335 ? -12.523 -27.125 34.320 1.00 52.81 335 THR A O 1
ATOM 2556 N N . GLY A 1 336 ? -11.014 -28.341 33.180 1.00 50.16 336 GLY A N 1
ATOM 2557 C CA . GLY A 1 336 ? -11.288 -29.615 33.811 1.00 50.16 336 GLY A CA 1
ATOM 2558 C C . GLY A 1 336 ? -10.702 -29.512 35.206 1.00 50.16 336 GLY A C 1
ATOM 2559 O O . GLY A 1 336 ? -9.485 -29.422 35.360 1.00 50.16 336 GLY A O 1
ATOM 2560 N N . LYS A 1 337 ? -11.580 -29.397 36.199 1.00 43.38 337 LYS A N 1
ATOM 2561 C CA . LYS A 1 337 ? -11.206 -29.680 37.578 1.00 43.38 337 LYS A CA 1
ATOM 2562 C C . LYS A 1 337 ? -10.858 -31.178 37.630 1.00 43.38 337 LYS A C 1
ATOM 2564 O O . LYS A 1 337 ? -11.611 -31.940 37.015 1.00 43.38 337 LYS A O 1
ATOM 2569 N N . PRO A 1 338 ? -9.732 -31.565 38.251 1.00 51.09 338 PRO A N 1
ATOM 2570 C CA . PRO A 1 338 ? -9.439 -32.968 38.521 1.00 51.09 338 PRO A CA 1
ATOM 2571 C C . PRO A 1 338 ? -10.529 -33.610 39.380 1.00 51.09 338 PRO A C 1
ATOM 2573 O O . PRO A 1 338 ? -11.184 -32.866 40.155 1.00 51.09 338 PRO A O 1
#